Protein AF-W4JUN2-F1 (afdb_monomer)

Sequence (194 aa):
MMARTLLIAEQRLRIDPDHYIIYYFLCDVCWAPHDPTTLYELDSPSCPKPECSGLLYSVKVLTGGKCKRTPLRVLPTVPIIPMIQQILLWPGKYQEFQYWRLPRIDKVSEVPPMEALTDLLNAYDNVHWVLSDITDSWGWRAMAWGLEQRKVSSAVSQWGVDDMLVQEKRQRFVLPNETLARLLDRRNVCYHPQ

Mean predicted aligned error: 15.57 Å

Radius of gyration: 24.99 Å; Cα contacts (8 Å, |Δi|>4): 186; chains: 1; bounding box: 62×52×60 Å

Nearest PDB structures (foldseek):
  8slg-assembly1_B  TM=5.056E-01  e=1.594E+00  Mycolicibacterium thermoresistibile ATCC 19527
  4uxs-assembly1_C  TM=2.162E-01  e=2.046E+00  Homo sapiens
  4bn2-assembly2_B  TM=2.125E-01  e=3.821E+00  Homo sapiens

Solvent-accessible surface area (backbone atoms only — not comparable to full-atom values): 12512 Å² total; per-residue (Å²): 133,83,67,90,45,69,69,54,44,31,54,72,71,68,46,60,69,71,81,50,51,45,57,27,29,19,25,78,67,80,59,52,76,40,64,59,81,49,68,83,70,50,93,58,45,58,41,88,55,84,98,45,91,25,42,30,41,47,78,46,75,43,100,81,75,49,74,46,78,42,64,74,34,77,47,78,41,62,62,61,68,65,52,52,52,49,54,59,65,38,89,62,38,61,62,57,75,45,63,87,50,47,89,90,78,51,69,99,59,89,76,73,78,57,71,77,92,75,48,94,76,44,69,60,85,51,88,83,66,69,76,83,56,77,83,53,55,76,33,57,62,52,56,78,66,30,58,45,82,40,84,42,55,63,89,81,22,87,80,31,49,43,79,42,81,76,42,96,62,89,77,78,86,71,62,62,72,80,57,48,61,66,59,56,74,76,58,87,72,87,83,81,86,131

Foldseek 3Di:
DDDPDPVSVCVVLVNPVVVFKFKWFAWPPPRDTDGPVCQVVDPDQADPDPPGRTGQWDWDQDPVRDIDTGGPGIDIDGDPVVVVVVCCPRPCSVVVVCPVPDVPPDDPDPDPQPDADPPPQQLPNDLPDADDDPVSVSNVSHDPCQWDWDQADCVVPVVRIDTDRNDPDDDDHDDPPVVVVVVVVPPPPDDDDD

Secondary structure (DSSP, 8-state):
----SHHHHHHHTT--SGGG-EEEEE-TTT--EE-GGGGGT-SSSB-SSTT---BSEEEEE-TTSPEEEEESEEEEE--HHHHHHHHHHSTTHHHHTTTTSPTTTS-SS--PPPPSS--TT-TTSSTT----SGGGGGGGGG---SEEEEE--TTT-TTSEEEEE-S---------HHHHHHHHTT--------

Structure (mmCIF, N/CA/C/O backbone):
data_AF-W4JUN2-F1
#
_entry.id   AF-W4JUN2-F1
#
loop_
_atom_site.group_PDB
_atom_site.id
_atom_site.type_symbol
_atom_site.label_atom_id
_atom_site.label_alt_id
_atom_site.label_comp_id
_atom_site.label_asym_id
_atom_site.label_entity_id
_atom_site.label_seq_id
_atom_site.pdbx_PDB_ins_code
_atom_site.Cartn_x
_atom_site.Cartn_y
_atom_site.Cartn_z
_atom_site.occupancy
_atom_site.B_iso_or_equiv
_atom_site.auth_seq_id
_atom_site.auth_comp_id
_atom_site.auth_asym_id
_atom_site.auth_atom_id
_atom_site.pdbx_PDB_model_num
ATOM 1 N N . MET A 1 1 ? -9.092 -26.152 -23.410 1.00 53.94 1 MET A N 1
ATOM 2 C CA . MET A 1 1 ? -10.285 -25.855 -22.578 1.00 53.94 1 MET A CA 1
ATOM 3 C C . MET A 1 1 ? -10.419 -24.335 -22.475 1.00 53.94 1 MET A C 1
ATOM 5 O O . MET A 1 1 ? -9.455 -23.719 -22.051 1.00 53.94 1 MET A O 1
ATOM 9 N N . MET A 1 2 ? -11.518 -23.700 -22.905 1.00 69.31 2 MET A N 1
ATOM 10 C CA . MET A 1 2 ? -11.690 -22.228 -22.833 1.00 69.31 2 MET A CA 1
ATOM 11 C C . MET A 1 2 ? -11.851 -21.744 -21.381 1.00 69.31 2 MET A C 1
ATOM 13 O O . MET A 1 2 ? -12.379 -22.481 -20.546 1.00 69.31 2 MET A O 1
ATOM 17 N N . ALA A 1 3 ? -11.354 -20.546 -21.061 1.00 63.72 3 ALA A N 1
ATOM 18 C CA . ALA A 1 3 ? -11.632 -19.897 -19.780 1.00 63.72 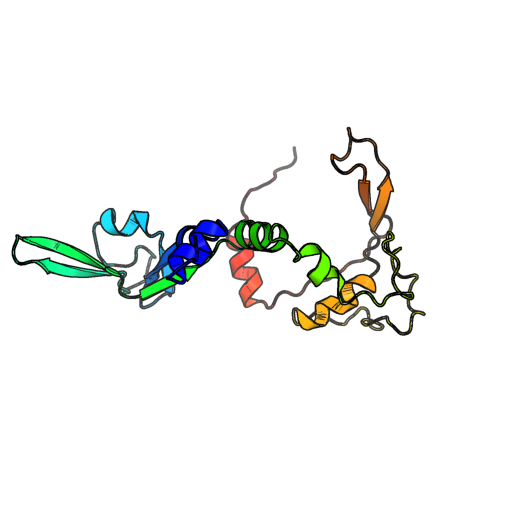3 ALA A CA 1
ATOM 19 C C . ALA A 1 3 ? -13.055 -19.330 -19.838 1.00 63.72 3 ALA A C 1
ATOM 21 O O . ALA A 1 3 ? -13.400 -18.644 -20.796 1.00 63.72 3 ALA A O 1
ATOM 22 N N . ARG A 1 4 ? -13.899 -19.684 -18.865 1.00 79.56 4 ARG A N 1
ATOM 23 C CA . ARG A 1 4 ? -15.326 -19.309 -18.847 1.00 79.56 4 ARG A CA 1
ATOM 24 C C . ARG A 1 4 ? -15.627 -18.099 -17.962 1.00 79.56 4 ARG A C 1
ATOM 26 O O . ARG A 1 4 ? -16.709 -17.539 -18.064 1.00 79.56 4 ARG A O 1
ATOM 33 N N . THR A 1 5 ? -14.685 -17.707 -17.109 1.00 80.50 5 THR A N 1
ATOM 34 C CA . THR A 1 5 ? -14.786 -16.555 -16.208 1.00 80.50 5 THR A CA 1
ATOM 35 C C . THR A 1 5 ? -13.454 -15.810 -16.182 1.00 80.50 5 THR A C 1
ATOM 37 O O . THR A 1 5 ? -12.411 -16.413 -16.453 1.00 80.50 5 THR A O 1
ATOM 40 N N . LEU A 1 6 ? -13.498 -14.515 -15.849 1.00 75.81 6 LEU A N 1
ATOM 41 C CA . LEU A 1 6 ? -12.313 -13.663 -15.695 1.00 75.81 6 LEU A CA 1
ATOM 42 C C . LEU A 1 6 ? -11.307 -14.297 -14.721 1.00 75.81 6 LEU A C 1
ATOM 44 O O . LEU A 1 6 ? -10.167 -14.531 -15.102 1.00 75.81 6 LEU A O 1
ATOM 48 N N . LEU A 1 7 ? -11.790 -14.745 -13.556 1.00 75.12 7 LEU A N 1
ATOM 49 C CA . LEU A 1 7 ? -10.993 -15.431 -12.535 1.00 75.12 7 LEU A CA 1
ATOM 50 C C . LEU A 1 7 ? -10.230 -16.651 -13.083 1.00 75.12 7 LEU A C 1
ATOM 52 O O . LEU A 1 7 ? -9.064 -16.861 -12.770 1.00 75.12 7 LEU A O 1
ATOM 56 N N . ILE A 1 8 ? -10.862 -17.466 -13.936 1.00 79.62 8 ILE A N 1
ATOM 57 C CA . ILE A 1 8 ? -10.204 -18.639 -14.536 1.00 79.62 8 ILE A CA 1
ATOM 58 C C . ILE A 1 8 ? -9.165 -18.213 -15.584 1.00 79.62 8 ILE A C 1
ATOM 60 O O . ILE A 1 8 ? -8.154 -18.898 -15.757 1.00 79.62 8 ILE A O 1
ATOM 64 N N . ALA A 1 9 ? -9.406 -17.124 -16.317 1.00 77.69 9 ALA A N 1
ATOM 65 C CA . ALA A 1 9 ? -8.427 -16.579 -17.254 1.00 77.69 9 ALA A CA 1
ATOM 66 C C . ALA A 1 9 ? -7.199 -16.031 -16.507 1.00 77.69 9 ALA A C 1
ATOM 68 O O . ALA A 1 9 ? -6.074 -16.378 -16.859 1.00 77.69 9 ALA A O 1
ATOM 69 N N . GLU A 1 10 ? -7.423 -15.273 -15.435 1.00 77.19 10 GLU A N 1
ATOM 70 C CA . GLU A 1 10 ? -6.405 -14.711 -14.541 1.00 77.19 10 GLU A CA 1
ATOM 71 C C . GLU A 1 10 ? -5.546 -15.814 -13.904 1.00 77.19 10 GLU A C 1
ATOM 73 O O . GLU A 1 10 ? -4.328 -15.843 -14.099 1.00 77.19 10 GLU A O 1
ATOM 78 N N . GLN A 1 11 ? -6.175 -16.826 -13.296 1.00 73.31 11 GLN A N 1
ATOM 79 C CA . GLN A 1 11 ? -5.476 -17.981 -12.716 1.00 73.31 11 GLN A CA 1
ATOM 80 C C . GLN A 1 11 ? -4.607 -18.729 -13.736 1.00 73.31 11 GLN A C 1
ATOM 82 O O . GLN A 1 11 ? -3.499 -19.167 -13.420 1.00 73.31 11 GLN A O 1
ATOM 87 N N . ARG A 1 12 ? -5.071 -18.872 -14.984 1.00 76.12 12 ARG A N 1
ATOM 88 C CA . ARG A 1 12 ? -4.296 -19.533 -16.051 1.00 76.12 12 ARG A CA 1
ATOM 89 C C . ARG A 1 12 ? -3.113 -18.709 -16.529 1.00 76.12 12 ARG A C 1
ATOM 91 O O . ARG A 1 12 ? -2.108 -19.286 -16.934 1.00 76.12 12 ARG A O 1
ATOM 98 N N . LEU A 1 13 ? -3.225 -17.388 -16.461 1.00 73.50 13 LEU A N 1
ATOM 99 C CA . LEU A 1 13 ? -2.118 -16.468 -16.694 1.00 73.50 13 LEU A CA 1
ATOM 100 C C . LEU A 1 13 ? -1.204 -16.339 -15.462 1.00 73.50 13 LEU A C 1
ATOM 102 O O . LEU A 1 13 ? -0.217 -15.613 -15.526 1.00 73.50 13 LEU A O 1
ATOM 106 N N . ARG A 1 14 ? -1.499 -17.061 -14.365 1.00 68.38 14 ARG A N 1
ATOM 107 C CA . ARG A 1 14 ? -0.852 -16.919 -13.046 1.00 68.38 14 ARG A CA 1
ATOM 108 C C . ARG A 1 14 ? -0.905 -15.483 -12.517 1.00 68.38 14 ARG A C 1
ATOM 110 O O . ARG A 1 14 ? -0.030 -15.057 -11.771 1.00 68.38 14 ARG A O 1
ATOM 117 N N . ILE A 1 15 ? -1.932 -14.751 -12.924 1.00 71.38 15 ILE A N 1
ATOM 118 C CA . ILE A 1 15 ? -2.252 -13.427 -12.421 1.00 71.38 15 ILE A CA 1
ATOM 119 C C . ILE A 1 15 ? -3.266 -13.682 -11.312 1.00 71.38 15 ILE A C 1
ATOM 121 O O . ILE A 1 15 ? -4.410 -14.017 -11.586 1.00 71.38 15 ILE A O 1
ATOM 125 N N . ASP A 1 16 ? -2.828 -13.615 -10.062 1.00 74.50 16 ASP A N 1
ATOM 126 C CA . ASP A 1 16 ? -3.731 -13.545 -8.914 1.00 74.50 16 ASP A CA 1
ATOM 127 C C . ASP A 1 16 ? -3.555 -12.149 -8.311 1.00 74.50 16 ASP A C 1
ATOM 129 O O . ASP A 1 16 ? -2.646 -11.946 -7.506 1.00 74.50 16 ASP A O 1
ATOM 133 N N . PRO A 1 17 ? -4.314 -11.146 -8.789 1.00 68.38 17 PRO A N 1
ATOM 134 C CA . PRO A 1 17 ? -4.131 -9.772 -8.344 1.00 68.38 17 PRO A CA 1
ATOM 135 C C . PRO A 1 17 ? -4.478 -9.633 -6.859 1.00 68.38 17 PRO A C 1
ATOM 137 O O . PRO A 1 17 ? -3.802 -8.888 -6.150 1.00 68.38 17 PRO A O 1
ATOM 140 N N . ASP A 1 18 ? -5.448 -10.412 -6.371 1.00 76.44 18 ASP A N 1
ATOM 141 C CA . ASP A 1 18 ? -5.880 -10.414 -4.973 1.00 76.44 18 ASP A CA 1
ATOM 142 C C . ASP A 1 18 ? -4.767 -10.896 -4.036 1.00 76.44 18 ASP A C 1
ATOM 144 O O . ASP A 1 18 ? -4.660 -10.408 -2.912 1.00 76.44 18 ASP A O 1
ATOM 148 N N . HIS A 1 19 ? -3.872 -11.769 -4.513 1.00 80.81 19 HIS A N 1
ATOM 149 C CA . HIS A 1 19 ? -2.695 -12.197 -3.752 1.00 80.81 19 HIS A CA 1
ATOM 150 C C . HIS A 1 19 ? -1.760 -11.038 -3.367 1.00 80.81 19 HIS A C 1
ATOM 152 O O . HIS A 1 19 ? -1.040 -11.127 -2.372 1.00 80.81 19 HIS A O 1
ATOM 158 N N . TYR A 1 20 ? -1.758 -9.949 -4.139 1.00 81.81 20 TYR A N 1
ATOM 159 C CA . TYR A 1 20 ? -0.881 -8.798 -3.910 1.00 81.81 20 TYR A CA 1
ATOM 160 C C . TYR A 1 20 ? -1.586 -7.632 -3.223 1.00 81.81 20 TYR A C 1
ATOM 162 O O . TYR A 1 20 ? -0.913 -6.682 -2.817 1.00 81.81 20 TYR A O 1
ATOM 170 N N . ILE A 1 21 ? -2.915 -7.674 -3.087 1.00 89.25 21 ILE A N 1
ATOM 171 C CA . ILE A 1 21 ? -3.664 -6.596 -2.447 1.00 89.25 21 ILE A CA 1
ATOM 172 C C . ILE A 1 21 ? -3.620 -6.786 -0.931 1.00 89.25 21 ILE A C 1
ATOM 174 O O . ILE A 1 21 ? -4.211 -7.702 -0.364 1.00 89.25 21 ILE A O 1
ATOM 178 N N . ILE A 1 22 ? -2.948 -5.860 -0.258 1.00 92.19 22 ILE A N 1
ATOM 179 C CA . ILE A 1 22 ? -2.926 -5.753 1.194 1.00 92.19 22 ILE A CA 1
ATOM 180 C C . ILE A 1 22 ? -3.997 -4.747 1.612 1.00 92.19 22 ILE A C 1
ATOM 182 O O . ILE A 1 22 ? -3.923 -3.560 1.279 1.00 92.19 22 ILE A O 1
ATOM 186 N N . TYR A 1 23 ? -4.992 -5.224 2.358 1.00 94.75 23 TYR A N 1
ATOM 187 C CA . TYR A 1 23 ? -6.093 -4.417 2.881 1.00 94.75 23 TYR A CA 1
ATOM 188 C C . TYR A 1 23 ? -5.754 -3.871 4.268 1.00 94.75 23 TYR A C 1
ATOM 190 O O . TYR A 1 23 ? -6.160 -4.433 5.285 1.00 94.75 23 TYR A O 1
ATOM 198 N N . TYR A 1 24 ? -5.028 -2.758 4.321 1.00 96.50 24 TYR A N 1
ATOM 199 C CA . TYR A 1 24 ? -4.852 -2.029 5.576 1.00 96.50 24 TYR A CA 1
ATOM 200 C C . TYR A 1 24 ? -6.198 -1.478 6.048 1.00 96.50 24 TYR A C 1
ATOM 202 O O . TYR A 1 24 ? -7.032 -1.079 5.235 1.00 96.50 24 TYR A O 1
ATOM 210 N N . PHE A 1 25 ? -6.414 -1.405 7.357 1.00 97.44 25 PHE A N 1
ATOM 211 C CA . PHE A 1 25 ? -7.524 -0.628 7.905 1.00 97.44 25 PHE A CA 1
ATOM 212 C C . PHE A 1 25 ? -7.020 0.691 8.473 1.00 97.44 25 PHE A C 1
ATOM 214 O O . PHE A 1 25 ? -5.881 0.789 8.929 1.00 97.44 25 PHE A O 1
ATOM 221 N N . LEU A 1 26 ? -7.853 1.726 8.395 1.00 98.19 26 LEU A N 1
ATOM 222 C CA . LEU A 1 26 ? -7.464 3.087 8.753 1.00 98.19 26 LEU A CA 1
ATOM 223 C C . LEU A 1 26 ? -8.254 3.602 9.952 1.00 98.19 26 LEU A C 1
ATOM 225 O O . LEU A 1 26 ? -9.440 3.309 10.099 1.00 98.19 26 LEU A O 1
ATOM 229 N N . CYS A 1 27 ? -7.608 4.461 10.738 1.00 98.12 27 CYS A N 1
ATOM 230 C CA . CYS A 1 27 ? -8.298 5.336 11.681 1.00 98.12 27 CYS A CA 1
ATOM 231 C C . CYS A 1 27 ? -9.193 6.341 10.946 1.00 98.12 27 CYS A C 1
ATOM 233 O O . CYS A 1 27 ? -8.781 6.962 9.962 1.00 98.12 27 CYS A O 1
ATOM 235 N N . ASP A 1 28 ? -10.414 6.530 11.438 1.00 98.19 28 ASP A N 1
ATOM 236 C CA . ASP A 1 28 ? -11.389 7.460 10.868 1.00 98.19 28 ASP A CA 1
ATOM 237 C C . ASP A 1 28 ? -11.040 8.950 11.073 1.00 98.19 28 ASP A C 1
ATOM 239 O O . ASP A 1 28 ? -11.516 9.798 10.310 1.00 98.19 28 ASP A O 1
ATOM 243 N N . VAL A 1 29 ? -10.163 9.259 12.035 1.00 97.88 29 VAL A N 1
ATOM 244 C CA . VAL A 1 29 ? -9.688 10.620 12.335 1.00 97.88 29 VAL A CA 1
ATOM 245 C C . VAL A 1 29 ? -8.301 10.885 11.752 1.00 97.88 29 VAL A C 1
ATOM 247 O O . VAL A 1 29 ? -8.144 11.772 10.918 1.00 97.88 29 VAL A O 1
ATOM 250 N N . CYS A 1 30 ? -7.274 10.140 12.177 1.00 97.50 30 CYS A N 1
ATOM 251 C CA . CYS A 1 30 ? -5.884 10.449 11.814 1.00 97.50 30 CYS A CA 1
ATOM 252 C C . CYS A 1 30 ? -5.391 9.753 10.538 1.00 97.50 30 CYS A C 1
ATOM 254 O O . CYS A 1 30 ? -4.261 10.004 10.123 1.00 97.50 30 CYS A O 1
ATOM 256 N N . TRP A 1 31 ? -6.208 8.874 9.939 1.00 97.44 31 TRP A N 1
ATOM 257 C CA . TRP A 1 31 ? -5.886 8.117 8.722 1.00 97.44 31 TRP A CA 1
ATOM 258 C C . TRP A 1 31 ? -4.625 7.245 8.814 1.00 97.44 31 TRP A C 1
ATOM 260 O O . TRP A 1 31 ? -4.096 6.809 7.792 1.00 97.44 31 TRP A O 1
ATOM 270 N N . ALA A 1 32 ? -4.139 6.967 10.027 1.00 96.81 32 ALA A N 1
ATOM 271 C CA . ALA A 1 32 ? -3.017 6.061 10.222 1.00 96.81 32 ALA A CA 1
ATOM 272 C C . ALA A 1 32 ? -3.387 4.652 9.717 1.00 96.81 32 ALA A C 1
ATOM 274 O O . ALA A 1 32 ? -4.465 4.159 10.069 1.00 96.81 32 ALA A O 1
ATOM 275 N N . PRO A 1 33 ? -2.535 4.017 8.890 1.00 96.88 33 PRO A N 1
ATOM 276 C CA . PRO A 1 33 ? -2.755 2.655 8.431 1.00 96.88 33 PRO A CA 1
ATOM 277 C C . PRO A 1 33 ? -2.336 1.633 9.488 1.00 96.88 33 PRO A C 1
ATOM 279 O O . PRO A 1 33 ? -1.294 1.775 10.127 1.00 96.88 33 PRO A O 1
ATOM 282 N N . HIS A 1 34 ? -3.137 0.580 9.623 1.00 96.31 34 HIS A N 1
ATOM 283 C CA . HIS A 1 34 ? -2.919 -0.539 10.534 1.00 96.31 34 HIS A CA 1
ATOM 284 C C . HIS A 1 34 ? -2.959 -1.862 9.773 1.00 96.31 34 HIS A C 1
ATOM 286 O O . HIS A 1 34 ? -3.792 -2.052 8.881 1.00 96.31 34 HIS A O 1
ATOM 292 N N . ASP A 1 35 ? -2.036 -2.762 10.116 1.00 95.06 35 ASP A N 1
ATOM 293 C CA . ASP A 1 35 ? -1.880 -4.052 9.447 1.00 95.06 35 ASP A CA 1
ATOM 294 C C . ASP A 1 35 ? -3.105 -4.953 9.675 1.00 95.06 35 ASP A C 1
ATOM 296 O O . ASP A 1 35 ? -3.520 -5.099 10.829 1.00 95.06 35 ASP A O 1
ATOM 300 N N . PRO A 1 36 ? -3.682 -5.585 8.632 1.00 93.19 36 PRO A N 1
ATOM 301 C CA . PRO A 1 36 ? -4.893 -6.399 8.757 1.00 93.19 36 PRO A CA 1
ATOM 302 C C . PRO A 1 36 ? -4.798 -7.527 9.791 1.00 93.19 36 PRO A C 1
ATOM 304 O O . PRO A 1 36 ? -5.821 -7.885 10.378 1.00 93.19 36 PRO A O 1
ATOM 307 N N . THR A 1 37 ? -3.602 -8.070 10.041 1.00 92.81 37 THR A N 1
ATOM 308 C CA . THR A 1 37 ? -3.390 -9.145 11.026 1.00 92.81 37 THR A CA 1
ATOM 309 C C . THR A 1 37 ? -3.683 -8.686 12.455 1.00 92.81 37 THR A C 1
ATOM 311 O O . THR A 1 37 ? -4.241 -9.442 13.248 1.00 92.81 37 THR A O 1
ATOM 314 N N . THR A 1 38 ? -3.450 -7.405 12.748 1.00 94.56 38 THR A N 1
ATOM 315 C CA . THR A 1 38 ? -3.618 -6.829 14.091 1.00 94.56 38 THR A CA 1
ATOM 316 C C . THR A 1 38 ? -5.080 -6.582 14.480 1.00 94.56 38 THR A C 1
ATOM 318 O O . THR A 1 38 ? -5.385 -6.368 15.651 1.00 94.56 38 THR A O 1
ATOM 321 N N . LEU A 1 39 ? -6.031 -6.642 13.535 1.00 94.38 39 LEU A N 1
ATOM 322 C CA . LEU A 1 39 ? -7.440 -6.289 13.776 1.00 94.38 39 LEU A CA 1
ATOM 323 C C . LEU A 1 39 ? -8.083 -7.087 14.925 1.00 94.38 39 LEU A C 1
ATOM 325 O O . LEU A 1 39 ? -8.911 -6.564 15.678 1.00 94.38 39 LEU A O 1
ATOM 329 N N . TYR A 1 40 ? -7.730 -8.367 15.045 1.00 92.19 40 TYR A N 1
ATOM 330 C CA . TYR A 1 40 ? -8.270 -9.263 16.072 1.00 92.19 40 TYR A CA 1
ATOM 331 C C . TYR A 1 40 ? -7.437 -9.282 17.358 1.00 92.19 40 TYR A C 1
ATOM 333 O O . TYR A 1 40 ? -7.937 -9.734 18.383 1.00 92.19 40 TYR A O 1
ATOM 341 N N . GLU A 1 41 ? -6.220 -8.744 17.315 1.00 92.94 41 GLU A N 1
ATOM 342 C CA . GLU A 1 41 ? -5.298 -8.659 18.453 1.00 92.94 41 GLU A CA 1
ATOM 343 C C . GLU A 1 41 ? -5.532 -7.396 19.289 1.00 92.94 41 GLU A C 1
ATOM 345 O O . GLU A 1 41 ? -5.218 -7.369 20.472 1.00 92.94 41 GLU A O 1
ATOM 350 N N . LEU A 1 42 ? -6.119 -6.351 18.697 1.00 92.94 42 LEU A N 1
ATOM 351 C CA . LEU A 1 42 ? -6.427 -5.111 19.408 1.00 92.94 42 LEU A CA 1
ATOM 352 C C . LEU A 1 42 ? -7.481 -5.332 20.503 1.00 92.94 42 LEU A C 1
ATOM 354 O O . LEU A 1 42 ? -8.578 -5.825 20.231 1.00 92.94 42 LEU A O 1
ATOM 358 N N . ASP A 1 43 ? -7.198 -4.876 21.720 1.00 93.00 43 ASP A N 1
ATOM 359 C CA . ASP A 1 43 ? -8.143 -4.963 22.843 1.00 93.00 43 ASP A CA 1
ATOM 360 C C . ASP A 1 43 ? -9.341 -4.013 22.685 1.00 93.00 43 ASP A C 1
ATOM 362 O O . ASP A 1 43 ? -10.439 -4.290 23.168 1.00 93.00 43 ASP A O 1
ATOM 366 N N . SER A 1 44 ? -9.143 -2.895 21.981 1.00 95.56 44 SER A N 1
ATOM 367 C CA . SER A 1 44 ? -10.107 -1.798 21.850 1.00 95.56 44 SER A CA 1
ATOM 368 C C . SER A 1 44 ? -10.258 -1.342 20.392 1.00 95.56 44 SER A C 1
ATOM 370 O O . SER A 1 44 ? -9.310 -1.474 19.613 1.00 95.56 44 SER A O 1
ATOM 372 N N . PRO A 1 45 ? -11.426 -0.796 19.992 1.00 97.00 45 PRO A N 1
ATOM 373 C CA . PRO A 1 45 ? -11.594 -0.137 18.698 1.00 97.00 45 PRO A CA 1
ATOM 374 C C . PRO A 1 45 ? -10.866 1.210 18.592 1.00 97.00 45 PRO A C 1
ATOM 376 O O . PRO A 1 45 ? -10.791 1.751 17.492 1.00 97.00 45 PRO A O 1
ATOM 379 N N . SER A 1 46 ? -10.356 1.768 19.692 1.00 97.50 46 SER A N 1
ATOM 380 C CA . SER A 1 46 ? -9.664 3.061 19.699 1.00 97.50 46 SER A CA 1
ATOM 381 C C . SER A 1 46 ? -8.322 3.016 18.966 1.00 97.50 46 SER A C 1
ATOM 383 O O . SER A 1 46 ? -7.586 2.032 19.033 1.00 97.50 46 SER A O 1
ATOM 385 N N . CYS A 1 47 ? -7.974 4.114 18.295 1.00 97.06 47 CYS A N 1
ATOM 386 C CA . CYS A 1 47 ? -6.667 4.273 17.670 1.00 97.06 47 CYS A CA 1
ATOM 387 C C . CYS A 1 47 ? -5.548 4.264 18.736 1.00 97.06 47 CYS A C 1
ATOM 389 O O . CYS A 1 47 ? -5.642 5.009 19.709 1.00 97.06 47 CYS A O 1
ATOM 391 N N . PRO A 1 48 ? -4.463 3.481 18.562 1.00 95.19 48 PRO A N 1
ATOM 392 C CA . PRO A 1 48 ? -3.358 3.422 19.524 1.00 95.19 48 PRO A CA 1
ATOM 393 C C . PRO A 1 48 ? -2.449 4.660 19.484 1.00 95.19 48 PRO A C 1
ATOM 395 O O . PRO A 1 48 ? -1.554 4.795 20.315 1.00 95.19 48 PRO A O 1
ATOM 398 N N . LYS A 1 49 ? -2.630 5.555 18.504 1.00 94.81 49 LYS A N 1
ATOM 399 C CA . LYS A 1 49 ? -1.836 6.780 18.390 1.00 94.81 49 LYS A CA 1
ATOM 400 C C . LYS A 1 49 ? -2.186 7.724 19.554 1.00 94.81 49 LYS A C 1
ATOM 402 O O . LYS A 1 49 ? -3.375 7.982 19.755 1.00 94.81 49 LYS A O 1
ATOM 407 N N . PRO A 1 50 ? -1.195 8.269 20.289 1.00 94.38 50 PRO A N 1
ATOM 408 C CA . PRO A 1 50 ? -1.469 9.222 21.359 1.00 94.38 50 PRO A CA 1
ATOM 409 C C . PRO A 1 50 ? -2.245 10.424 20.814 1.00 94.38 50 PRO A C 1
ATOM 411 O O . PRO A 1 50 ? -2.046 10.830 19.668 1.00 94.38 50 PRO A O 1
ATOM 414 N N . GLU A 1 51 ? -3.153 10.953 21.636 1.00 95.25 51 GLU A N 1
ATOM 415 C CA . GLU A 1 51 ? -4.006 12.108 21.311 1.00 95.25 51 GLU A CA 1
ATOM 416 C C . GLU A 1 51 ? -4.980 11.890 20.135 1.00 95.25 51 GLU A C 1
ATOM 418 O O . GLU A 1 51 ? -5.569 12.840 19.622 1.00 95.25 51 GLU A O 1
ATOM 423 N N . CYS A 1 52 ? -5.207 10.643 19.709 1.00 97.19 52 CYS A N 1
ATOM 424 C CA . CYS A 1 52 ? -6.198 10.330 18.686 1.00 97.19 52 CYS A CA 1
ATOM 425 C C . CYS A 1 52 ? -7.469 9.738 19.307 1.00 97.19 52 CYS A C 1
ATOM 427 O O . CYS A 1 52 ? -7.463 8.622 19.816 1.00 97.19 52 CYS A O 1
ATOM 429 N N . SER A 1 53 ? -8.587 10.459 19.202 1.00 97.56 53 SER A N 1
ATOM 430 C CA . SER A 1 53 ? -9.917 9.982 19.616 1.00 97.56 53 SER A CA 1
ATOM 431 C C . SER A 1 53 ? -10.618 9.107 18.568 1.00 97.56 53 SER A C 1
ATOM 433 O O . SER A 1 53 ? -11.789 8.769 18.731 1.00 97.56 53 SER A O 1
ATOM 435 N N . GLY A 1 54 ? -9.924 8.770 17.478 1.00 97.94 54 GLY A N 1
ATOM 436 C CA . GLY A 1 54 ? -10.495 8.021 16.367 1.00 97.94 54 GLY A CA 1
ATOM 437 C C . GLY A 1 54 ? -10.683 6.536 16.656 1.00 97.94 54 GLY A C 1
ATOM 438 O O . GLY A 1 54 ? -10.085 5.960 17.571 1.00 97.94 54 GLY A O 1
ATOM 439 N N . LEU A 1 55 ? -11.505 5.915 15.822 1.00 98.12 55 LEU A N 1
ATOM 440 C CA . LEU A 1 55 ? -11.867 4.509 15.868 1.00 98.12 55 LEU A CA 1
ATOM 441 C C . LEU A 1 55 ? -11.338 3.774 14.629 1.00 98.12 55 LEU A C 1
ATOM 443 O O . LEU A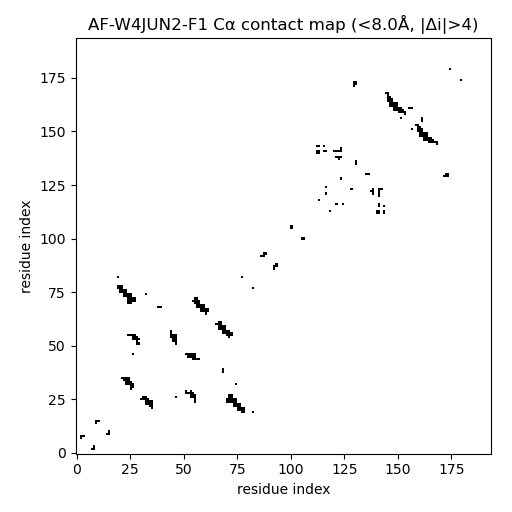 1 55 ? -11.233 4.322 13.530 1.00 98.12 55 LEU A O 1
ATOM 447 N N . LEU A 1 56 ? -11.015 2.498 14.817 1.00 98.06 56 LEU A N 1
ATOM 448 C CA . LEU A 1 56 ? -10.459 1.608 13.798 1.00 98.06 56 LEU A CA 1
ATOM 449 C C . LEU A 1 56 ? -11.517 0.660 13.228 1.00 98.06 56 LEU A C 1
ATOM 451 O O . LEU A 1 56 ? -11.564 0.404 12.024 1.00 98.06 56 LEU A O 1
ATOM 455 N N . TYR A 1 57 ? -12.385 0.133 14.090 1.00 98.19 57 TYR A N 1
ATOM 456 C CA . TYR A 1 57 ? -13.399 -0.847 13.718 1.00 98.19 57 TYR A CA 1
ATOM 457 C C . TYR A 1 57 ? -14.669 -0.706 14.557 1.00 98.19 57 TYR A C 1
ATOM 459 O O . TYR A 1 57 ? -14.663 -0.186 15.669 1.00 98.19 57 TYR A O 1
ATOM 467 N N . SER A 1 58 ? -15.769 -1.222 14.017 1.00 97.50 58 SER A N 1
ATOM 468 C CA . SER A 1 58 ? -17.023 -1.438 14.738 1.00 97.50 58 SER A CA 1
ATOM 469 C C . SER A 1 58 ? -17.150 -2.900 15.166 1.00 97.50 58 SER A C 1
ATOM 471 O O . SER A 1 58 ? -16.623 -3.802 14.507 1.00 97.50 58 SER A O 1
ATOM 473 N N . VAL A 1 59 ? -17.858 -3.150 16.268 1.00 97.31 59 VAL A N 1
ATOM 474 C CA . VAL A 1 59 ? -18.138 -4.503 16.764 1.00 97.31 59 VAL A CA 1
ATOM 475 C C . VAL A 1 59 ? -19.626 -4.779 16.626 1.00 97.31 59 VAL A C 1
ATOM 477 O O . VAL A 1 59 ? -20.454 -4.028 17.134 1.00 97.31 59 VAL A O 1
ATOM 480 N N . LYS A 1 60 ? -19.972 -5.880 15.959 1.00 96.94 60 LYS A N 1
ATOM 481 C CA . LYS A 1 60 ? -21.344 -6.383 15.881 1.00 96.94 60 LYS A CA 1
ATOM 482 C C . LYS A 1 60 ? -21.420 -7.755 16.537 1.00 96.94 60 LYS A C 1
ATOM 484 O O . LYS A 1 60 ? -20.709 -8.674 16.129 1.00 96.94 60 LYS A O 1
ATOM 489 N N . VAL A 1 61 ? -22.292 -7.900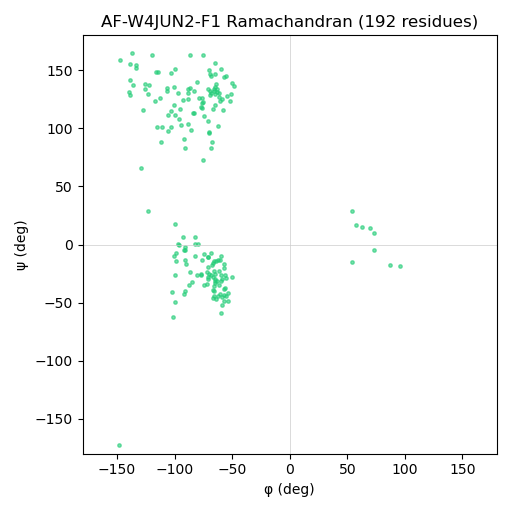 17.530 1.00 96.69 61 VAL A N 1
ATOM 490 C CA . VAL A 1 61 ? -22.587 -9.198 18.154 1.00 96.69 61 VAL A CA 1
ATOM 491 C C . VAL A 1 61 ? -23.544 -9.967 17.243 1.00 96.69 61 VAL A C 1
ATOM 493 O O . VAL A 1 61 ? -24.578 -9.447 16.826 1.00 96.69 61 VAL A O 1
ATOM 496 N N . LEU A 1 62 ? -23.169 -11.189 16.874 1.00 96.44 62 LEU A N 1
ATOM 497 C CA . LEU A 1 62 ? -23.975 -12.086 16.049 1.00 96.44 62 LEU A CA 1
ATOM 498 C C . LEU A 1 62 ? -24.938 -12.903 16.926 1.00 96.44 62 LEU A C 1
ATOM 500 O O . LEU A 1 62 ? -24.721 -13.057 18.125 1.00 96.44 62 LEU A O 1
ATOM 504 N N . THR A 1 63 ? -25.965 -13.502 16.318 1.00 94.44 63 THR A N 1
ATOM 505 C CA . THR A 1 63 ? -26.995 -14.321 16.995 1.00 94.44 63 THR A CA 1
ATOM 506 C C . THR A 1 63 ? -26.448 -15.515 17.790 1.00 94.44 63 THR A C 1
ATOM 508 O O . THR A 1 63 ? -27.148 -16.037 18.647 1.00 94.44 63 THR A O 1
ATOM 511 N N . GLY A 1 64 ? -25.196 -15.927 17.560 1.00 92.62 64 GLY A N 1
ATOM 512 C CA . GLY A 1 64 ? -24.500 -16.969 18.328 1.00 92.62 64 GLY A CA 1
ATOM 513 C C . GLY A 1 64 ? -23.534 -16.448 19.400 1.00 92.62 64 GLY A C 1
ATOM 514 O O . GLY A 1 64 ? -22.606 -17.164 19.760 1.00 92.62 64 GLY A O 1
ATOM 515 N N . GLY A 1 65 ? -23.647 -15.182 19.816 1.00 93.44 65 GLY A N 1
ATOM 516 C CA . GLY A 1 65 ? -22.754 -14.553 20.802 1.00 93.44 65 GLY A CA 1
ATOM 517 C C . GLY A 1 65 ? -21.346 -14.229 20.286 1.00 93.44 65 GLY A C 1
ATOM 518 O O . GLY A 1 65 ? -20.563 -13.593 20.983 1.00 93.44 65 GLY A O 1
ATOM 519 N N . LYS A 1 66 ? -21.011 -14.621 19.050 1.00 93.12 66 LYS A N 1
ATOM 520 C CA . LYS A 1 66 ? -19.732 -14.284 18.412 1.00 93.12 66 LYS A CA 1
ATOM 521 C C . LYS A 1 66 ? -19.686 -12.800 18.051 1.00 93.12 66 LYS A C 1
ATOM 523 O O . LYS A 1 66 ? -20.611 -12.284 17.425 1.00 93.12 66 LYS A O 1
ATOM 528 N N . CYS A 1 67 ? -18.581 -12.139 18.371 1.00 93.75 67 CYS A N 1
ATOM 529 C CA . CYS A 1 67 ? -18.330 -10.756 17.978 1.00 93.75 67 CYS A CA 1
ATOM 530 C C . CYS A 1 67 ? -17.647 -10.707 16.607 1.00 93.75 67 CYS A C 1
ATOM 532 O O . CYS A 1 67 ? -16.589 -11.304 16.412 1.00 93.75 67 CYS A O 1
ATOM 534 N N . LYS A 1 68 ? -18.229 -9.969 15.659 1.00 94.88 68 LYS A N 1
ATOM 535 C CA . LYS A 1 68 ? -17.598 -9.643 14.378 1.00 94.88 68 LYS A CA 1
ATOM 536 C C . LYS A 1 68 ? -17.045 -8.223 14.441 1.00 94.88 68 LYS A C 1
ATOM 538 O O . LYS A 1 68 ? -17.809 -7.276 14.625 1.00 94.88 68 LYS A O 1
ATOM 543 N N . ARG A 1 69 ? -15.735 -8.081 14.249 1.00 96.88 69 ARG A N 1
ATOM 544 C CA . ARG A 1 69 ? -15.068 -6.785 14.078 1.00 96.88 69 ARG A CA 1
ATOM 545 C C . ARG A 1 69 ? -15.089 -6.415 12.598 1.00 96.88 69 ARG A C 1
ATOM 547 O O . ARG A 1 69 ? -14.773 -7.250 11.756 1.00 96.88 69 ARG A O 1
ATOM 554 N N . THR A 1 70 ? -15.512 -5.197 12.278 1.00 96.44 70 THR A N 1
ATOM 555 C CA . THR A 1 70 ? -15.563 -4.689 10.899 1.00 96.44 70 THR A CA 1
ATOM 556 C C . THR A 1 70 ? -14.824 -3.357 10.844 1.00 96.44 70 THR A C 1
ATOM 558 O O . THR A 1 70 ? -15.280 -2.418 11.504 1.00 96.44 70 THR A O 1
ATOM 561 N N . PRO A 1 71 ? -13.706 -3.255 10.101 1.00 97.88 71 PRO A N 1
ATOM 562 C CA . PRO A 1 71 ? -12.995 -1.996 9.913 1.00 97.88 71 PRO A CA 1
ATOM 563 C C . PRO A 1 71 ? -13.924 -0.868 9.470 1.00 97.88 71 PRO A C 1
ATOM 565 O O . PRO A 1 71 ? -14.802 -1.087 8.635 1.00 97.88 71 PRO A O 1
ATOM 568 N N . LEU A 1 72 ? -13.731 0.334 10.014 1.00 97.69 72 LEU A N 1
ATOM 569 C CA . LEU A 1 72 ? -14.512 1.507 9.605 1.00 97.69 72 LEU A CA 1
ATOM 570 C C . LEU A 1 72 ? -14.065 2.028 8.238 1.00 97.69 72 LEU A C 1
ATOM 572 O O . LEU A 1 72 ? -14.884 2.495 7.448 1.00 97.69 72 LEU A O 1
ATOM 576 N N . ARG A 1 73 ? -12.761 1.937 7.957 1.00 97.50 73 ARG A N 1
ATOM 577 C CA . ARG A 1 73 ? -12.148 2.323 6.686 1.00 97.50 73 ARG A CA 1
ATOM 578 C C . ARG A 1 73 ? -11.106 1.297 6.279 1.00 97.50 73 ARG A C 1
ATOM 580 O O . ARG A 1 73 ? -10.360 0.804 7.122 1.00 97.50 73 ARG A O 1
ATOM 587 N N . VAL A 1 74 ? -11.047 1.012 4.984 1.00 97.19 74 VAL A N 1
ATOM 588 C CA . VAL A 1 74 ? -10.107 0.061 4.387 1.00 97.19 74 VAL A CA 1
ATOM 589 C C . VAL A 1 74 ? -9.344 0.765 3.271 1.00 97.19 74 VAL A C 1
ATOM 591 O O . VAL A 1 74 ? -9.944 1.458 2.453 1.00 97.19 74 VAL A O 1
ATOM 594 N N . LEU A 1 75 ? -8.028 0.578 3.249 1.00 96.38 75 LEU A N 1
ATOM 595 C CA . LEU A 1 75 ? -7.122 1.036 2.209 1.00 96.38 75 LEU A CA 1
ATOM 596 C C . LEU A 1 75 ? -6.514 -0.187 1.511 1.00 96.38 75 LEU A C 1
ATOM 598 O O . LEU A 1 75 ? -5.590 -0.799 2.055 1.00 96.38 75 LEU A O 1
ATOM 602 N N . PRO A 1 76 ? -7.011 -0.556 0.321 1.00 95.12 76 PRO A N 1
ATOM 603 C CA . PRO A 1 76 ? -6.342 -1.548 -0.501 1.00 95.12 76 PRO A CA 1
ATOM 604 C C . PRO A 1 76 ? -5.038 -0.954 -1.039 1.00 95.12 76 PRO A C 1
ATOM 606 O O . PRO A 1 76 ? -5.019 0.139 -1.605 1.00 95.12 76 PRO A O 1
ATOM 609 N N . THR A 1 77 ? -3.939 -1.675 -0.862 1.00 92.25 77 THR A N 1
ATOM 610 C CA . THR A 1 77 ? -2.619 -1.294 -1.376 1.00 92.25 77 THR A CA 1
ATOM 611 C C . THR A 1 77 ? -1.966 -2.483 -2.050 1.00 92.25 77 THR A C 1
ATOM 613 O O . THR A 1 77 ? -2.264 -3.621 -1.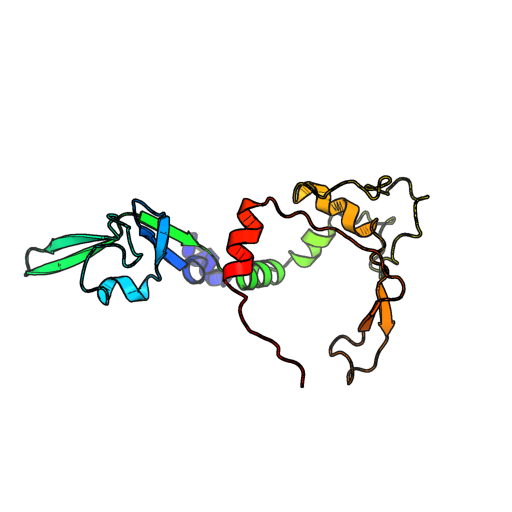712 1.00 92.25 77 THR A O 1
ATOM 616 N N . VAL A 1 78 ? -1.058 -2.226 -2.985 1.00 89.38 78 VAL A N 1
ATOM 617 C CA . VAL A 1 78 ? -0.216 -3.264 -3.582 1.00 89.38 78 VAL A CA 1
ATOM 618 C C . VAL A 1 78 ? 1.250 -2.905 -3.353 1.00 89.38 78 VAL A C 1
ATOM 620 O O . VAL A 1 78 ? 1.620 -1.733 -3.497 1.00 89.38 78 VAL A O 1
ATOM 623 N N . PRO A 1 79 ? 2.112 -3.865 -2.989 1.00 84.88 79 PRO A N 1
ATOM 624 C CA . PRO A 1 79 ? 3.535 -3.602 -2.885 1.00 84.88 79 PRO A CA 1
ATOM 625 C C . PRO A 1 79 ? 4.092 -3.299 -4.284 1.00 84.88 79 PRO A C 1
ATOM 627 O O . PRO A 1 79 ? 4.062 -4.137 -5.183 1.00 84.88 79 PRO A O 1
ATOM 630 N N . ILE A 1 80 ? 4.596 -2.076 -4.467 1.00 83.31 80 ILE A N 1
ATOM 631 C CA . ILE A 1 80 ? 4.988 -1.534 -5.780 1.00 83.31 80 ILE A CA 1
ATOM 632 C C . ILE A 1 80 ? 6.065 -2.395 -6.450 1.00 83.31 80 ILE A C 1
ATOM 634 O O . ILE A 1 80 ? 5.950 -2.717 -7.626 1.00 83.31 80 ILE A O 1
ATOM 638 N N . ILE A 1 81 ? 7.099 -2.797 -5.705 1.00 86.00 81 ILE A N 1
ATOM 639 C CA . ILE A 1 81 ? 8.237 -3.554 -6.250 1.00 86.00 81 ILE A CA 1
ATOM 640 C C . ILE A 1 81 ? 7.800 -4.895 -6.864 1.00 86.00 81 ILE A C 1
ATOM 642 O O . ILE A 1 81 ? 8.034 -5.084 -8.058 1.00 86.00 81 ILE A O 1
ATOM 646 N N . PRO A 1 82 ? 7.165 -5.824 -6.121 1.00 84.06 82 PRO A N 1
ATOM 647 C CA . PRO A 1 82 ? 6.737 -7.097 -6.698 1.00 84.06 82 PRO A CA 1
ATOM 648 C C . PRO A 1 82 ? 5.689 -6.911 -7.799 1.00 84.06 82 PRO A C 1
ATOM 650 O O . PRO A 1 82 ? 5.697 -7.664 -8.767 1.00 84.06 82 PRO A O 1
ATOM 653 N N . MET A 1 83 ? 4.841 -5.882 -7.715 1.00 83.62 83 MET A N 1
ATOM 654 C CA . MET A 1 83 ? 3.868 -5.582 -8.766 1.00 83.62 83 MET A CA 1
ATO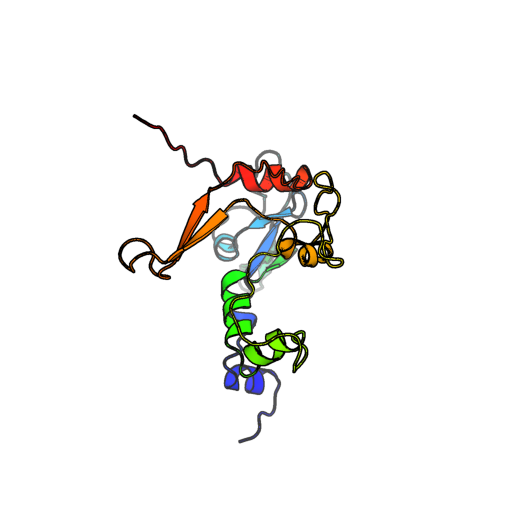M 655 C C . MET A 1 83 ? 4.554 -5.146 -10.073 1.00 83.62 83 MET A C 1
ATOM 657 O O . MET A 1 83 ? 4.248 -5.679 -11.139 1.00 83.62 83 MET A O 1
ATOM 661 N N . ILE A 1 84 ? 5.562 -4.269 -10.001 1.00 84.88 84 ILE A N 1
ATOM 662 C CA . ILE A 1 84 ? 6.389 -3.896 -11.159 1.00 84.88 84 ILE A CA 1
ATOM 663 C C . ILE A 1 84 ? 7.135 -5.116 -11.708 1.00 84.88 84 ILE A C 1
ATOM 665 O O . ILE A 1 84 ? 7.156 -5.322 -12.920 1.00 84.88 84 ILE A O 1
ATOM 669 N N . GLN A 1 85 ? 7.725 -5.943 -10.839 1.00 85.50 85 GLN A N 1
ATOM 670 C CA . GLN A 1 85 ? 8.404 -7.174 -11.257 1.00 85.50 85 GLN A CA 1
ATOM 671 C C . GLN A 1 85 ? 7.457 -8.090 -12.038 1.00 85.50 85 GLN A C 1
ATOM 673 O O . GLN A 1 85 ? 7.836 -8.605 -13.085 1.00 85.50 85 GLN A O 1
ATOM 678 N N . GLN A 1 86 ? 6.214 -8.250 -11.583 1.00 82.44 86 GLN A N 1
ATOM 679 C CA . GLN A 1 86 ? 5.216 -9.028 -12.308 1.00 82.44 86 GLN A CA 1
ATOM 680 C C . GLN A 1 86 ? 4.864 -8.430 -13.665 1.00 82.44 86 GLN A C 1
ATOM 682 O O . GLN A 1 86 ? 4.862 -9.167 -14.648 1.00 82.44 86 GLN A O 1
ATOM 687 N N . ILE A 1 87 ? 4.611 -7.118 -13.735 1.00 83.62 87 ILE A N 1
ATOM 688 C CA . ILE A 1 87 ? 4.349 -6.437 -15.010 1.00 83.62 87 ILE A CA 1
ATOM 689 C C . ILE A 1 87 ? 5.501 -6.688 -15.985 1.00 83.62 87 ILE A C 1
ATOM 691 O O . ILE A 1 87 ? 5.266 -7.003 -17.147 1.00 83.62 87 ILE A O 1
ATOM 695 N N . LEU A 1 88 ? 6.748 -6.585 -15.521 1.00 83.94 88 LEU A N 1
ATOM 696 C CA . LEU A 1 88 ? 7.930 -6.805 -16.356 1.00 83.94 88 LEU A CA 1
ATOM 697 C C . LEU A 1 88 ? 8.071 -8.258 -16.831 1.00 83.94 88 LEU A C 1
ATOM 699 O O . LEU A 1 88 ? 8.642 -8.493 -17.895 1.00 83.94 88 LEU A O 1
ATOM 703 N N . LEU A 1 89 ? 7.548 -9.223 -16.072 1.00 82.56 89 LEU A N 1
ATOM 704 C CA . LEU A 1 89 ? 7.550 -10.645 -16.426 1.00 82.56 89 LEU A CA 1
ATOM 705 C C . LEU A 1 89 ? 6.411 -11.043 -17.376 1.00 82.56 89 LEU A C 1
ATOM 707 O O . LEU A 1 89 ? 6.415 -12.167 -17.885 1.00 82.56 89 LEU A O 1
ATOM 711 N N . TRP A 1 90 ? 5.433 -10.171 -17.630 1.00 81.88 90 TRP A N 1
ATOM 712 C CA . TRP A 1 90 ? 4.347 -10.492 -18.552 1.00 81.88 90 TRP A CA 1
ATOM 713 C C . TRP A 1 90 ? 4.873 -10.657 -19.989 1.00 81.88 90 TRP A C 1
ATOM 715 O O . TRP A 1 90 ? 5.628 -9.809 -20.480 1.00 81.88 90 TRP A O 1
ATOM 725 N N . PRO A 1 91 ? 4.460 -11.720 -20.708 1.00 83.06 91 PRO A N 1
ATOM 726 C CA . PRO A 1 91 ? 4.871 -11.929 -22.091 1.00 83.06 91 PRO A CA 1
ATOM 727 C C . PRO A 1 91 ? 4.554 -10.709 -22.961 1.00 83.06 91 PRO A C 1
ATOM 729 O O . PRO A 1 91 ? 3.424 -10.227 -22.973 1.00 83.06 91 PRO A O 1
ATOM 732 N N . GLY A 1 92 ? 5.548 -10.204 -23.693 1.00 80.81 92 GLY A N 1
ATOM 733 C CA . GLY A 1 92 ? 5.379 -9.037 -24.562 1.00 80.81 92 GLY A CA 1
ATOM 734 C C . GLY A 1 92 ? 5.586 -7.683 -23.876 1.00 80.81 92 GLY A C 1
ATOM 735 O O . GLY A 1 92 ? 5.845 -6.709 -24.579 1.00 80.81 92 GLY A O 1
ATOM 736 N N . LYS A 1 93 ? 5.540 -7.590 -22.535 1.00 83.00 93 LYS A N 1
ATOM 737 C CA . LYS A 1 93 ? 5.689 -6.297 -21.840 1.00 83.00 93 LYS A CA 1
ATOM 738 C C . LYS A 1 93 ? 7.065 -5.684 -22.006 1.00 83.00 93 LYS A C 1
ATOM 740 O O . LYS A 1 93 ? 7.165 -4.473 -22.173 1.00 83.00 93 LYS A O 1
ATOM 745 N N . TYR A 1 94 ? 8.110 -6.507 -22.049 1.00 78.44 94 TYR A N 1
ATOM 746 C CA . TYR A 1 94 ? 9.442 -6.020 -22.390 1.00 78.44 94 TYR A CA 1
ATOM 747 C C . TYR A 1 94 ? 9.446 -5.326 -23.759 1.00 78.44 94 TYR A C 1
ATOM 749 O O . TYR A 1 94 ? 9.934 -4.208 -23.859 1.00 78.44 94 TYR A O 1
ATOM 757 N N . GLN A 1 95 ? 8.866 -5.949 -24.792 1.00 78.38 95 GLN A N 1
ATOM 758 C CA . GLN A 1 95 ? 8.775 -5.388 -26.144 1.00 78.38 95 GLN A CA 1
ATOM 759 C C . GLN A 1 95 ? 7.886 -4.138 -26.189 1.00 78.38 95 GLN A C 1
ATOM 761 O O . GLN A 1 95 ? 8.240 -3.164 -26.847 1.00 78.38 95 GLN A O 1
ATOM 766 N N . GLU A 1 96 ? 6.767 -4.141 -25.464 1.00 80.94 96 GLU A N 1
ATOM 767 C CA . GLU A 1 96 ? 5.866 -2.991 -25.336 1.00 80.94 96 GLU A CA 1
ATOM 768 C C . GLU A 1 96 ? 6.582 -1.785 -24.712 1.00 80.94 96 GLU A C 1
ATOM 770 O O . GLU A 1 96 ? 6.498 -0.675 -25.231 1.00 80.94 96 GLU A O 1
ATOM 775 N N . PHE A 1 97 ? 7.390 -2.004 -23.671 1.00 79.50 97 PHE A N 1
ATOM 776 C CA . PHE A 1 97 ? 8.239 -0.966 -23.080 1.00 79.50 97 PHE A CA 1
ATOM 777 C C . PHE A 1 97 ? 9.378 -0.501 -23.986 1.00 79.50 97 PHE A C 1
ATOM 779 O O . PHE A 1 97 ? 10.029 0.484 -23.654 1.00 79.50 97 PHE A O 1
ATOM 786 N N . GLN A 1 98 ? 9.610 -1.150 -25.129 1.00 75.31 98 GLN A N 1
ATOM 787 C CA . GLN A 1 98 ? 10.502 -0.652 -26.176 1.00 75.31 98 GLN A CA 1
ATOM 788 C C . GLN A 1 98 ? 9.760 0.075 -27.307 1.00 75.31 98 GLN A C 1
ATOM 790 O O . GLN A 1 98 ? 10.420 0.542 -28.227 1.00 75.31 98 GLN A O 1
ATOM 795 N N . TYR A 1 99 ? 8.427 0.209 -27.271 1.00 70.62 99 TYR A N 1
ATOM 796 C CA . TYR A 1 99 ? 7.658 0.794 -28.382 1.00 70.62 99 TYR A CA 1
ATOM 797 C C . TYR A 1 99 ? 7.974 2.274 -28.643 1.00 70.62 99 TYR A C 1
ATOM 799 O O . TYR A 1 99 ? 7.845 2.748 -29.767 1.00 70.62 99 TYR A O 1
ATOM 807 N N . TRP A 1 100 ? 8.438 3.004 -27.624 1.00 70.12 100 TRP A N 1
ATOM 808 C CA . TRP A 1 100 ? 8.919 4.379 -27.794 1.00 70.12 100 TRP A CA 1
ATOM 809 C C . TRP A 1 100 ? 10.207 4.464 -28.630 1.00 70.12 100 TRP A C 1
ATOM 811 O O . TRP A 1 100 ? 10.541 5.546 -29.104 1.00 70.12 100 TRP A O 1
ATOM 821 N N . ARG A 1 101 ? 10.928 3.350 -28.836 1.00 67.19 101 ARG A N 1
ATOM 822 C CA . ARG A 1 101 ? 12.111 3.314 -29.701 1.00 67.19 101 ARG A CA 1
ATOM 823 C C . ARG A 1 101 ? 11.675 3.315 -31.159 1.00 67.19 101 ARG A C 1
ATOM 825 O O . ARG A 1 101 ? 11.037 2.377 -31.636 1.00 67.19 101 ARG A O 1
ATOM 832 N N . LEU A 1 102 ? 12.066 4.352 -31.891 1.00 64.12 102 LEU A N 1
ATOM 833 C CA . LEU A 1 102 ? 11.786 4.455 -33.319 1.00 64.12 102 LEU A CA 1
ATOM 834 C C . LEU A 1 102 ? 12.728 3.525 -34.105 1.00 64.12 102 LEU A C 1
ATOM 836 O O . LEU A 1 102 ? 13.954 3.693 -34.034 1.00 64.12 102 LEU A O 1
ATOM 840 N N . PRO A 1 103 ? 12.202 2.563 -34.892 1.00 57.72 103 PRO A N 1
ATOM 841 C CA . PRO A 1 103 ? 13.042 1.689 -35.693 1.00 57.72 103 PRO A CA 1
ATOM 842 C C . PRO A 1 103 ? 13.850 2.536 -36.681 1.00 57.72 103 PRO A C 1
ATOM 844 O O . PRO A 1 103 ? 13.264 3.249 -37.492 1.00 57.72 103 PRO A O 1
ATOM 847 N N . ARG A 1 104 ? 15.188 2.407 -36.626 1.00 59.03 104 ARG A N 1
ATOM 848 C CA . ARG A 1 104 ? 16.242 3.133 -37.384 1.00 59.03 104 ARG A CA 1
ATOM 849 C C . ARG A 1 104 ? 16.873 4.342 -36.688 1.00 59.03 104 ARG A C 1
ATOM 851 O O . ARG A 1 104 ? 17.973 4.700 -37.094 1.00 59.03 104 ARG A O 1
ATOM 858 N N . ILE A 1 105 ? 16.237 4.915 -35.667 1.00 64.88 105 ILE A N 1
ATOM 859 C CA . ILE A 1 105 ? 16.786 6.058 -34.915 1.00 64.88 105 ILE A CA 1
ATOM 860 C C . ILE A 1 105 ? 17.423 5.558 -33.616 1.00 64.88 105 ILE A C 1
ATOM 862 O O . ILE A 1 105 ? 18.598 5.811 -33.375 1.00 64.88 105 ILE A O 1
ATOM 866 N N . ASP A 1 106 ? 16.697 4.728 -32.864 1.00 62.50 106 ASP A N 1
ATOM 867 C CA . ASP A 1 106 ? 17.170 4.160 -31.602 1.00 62.50 106 ASP A CA 1
ATOM 868 C C . ASP A 1 106 ? 17.523 2.682 -31.782 1.00 62.50 106 ASP A C 1
ATOM 870 O O . ASP A 1 106 ? 16.662 1.796 -31.764 1.00 62.50 106 ASP A O 1
ATOM 874 N N . LYS A 1 107 ? 18.812 2.385 -31.976 1.00 60.91 107 LYS A N 1
ATOM 875 C CA . LYS A 1 107 ? 19.295 0.999 -31.905 1.00 60.91 107 LYS A CA 1
ATOM 876 C C . LYS A 1 107 ? 19.241 0.515 -30.454 1.00 60.91 107 LYS A C 1
ATOM 878 O O . LYS A 1 107 ? 19.402 1.292 -29.518 1.00 60.91 107 LYS A O 1
ATOM 883 N N . VAL A 1 108 ? 19.040 -0.792 -30.265 1.00 58.69 108 VAL A N 1
ATOM 884 C CA . VAL A 1 108 ? 19.246 -1.449 -28.964 1.00 58.69 108 VAL A CA 1
ATOM 885 C C . VAL A 1 108 ? 20.747 -1.434 -28.676 1.00 58.69 108 VAL A C 1
ATOM 887 O O . VAL A 1 108 ? 21.463 -2.379 -28.988 1.00 58.69 108 VAL A O 1
ATOM 890 N N . SER A 1 109 ? 21.239 -0.325 -28.151 1.00 59.47 109 SER A N 1
ATOM 891 C CA . SER A 1 109 ? 22.599 -0.182 -27.659 1.00 59.47 109 SER A CA 1
ATOM 892 C C . SER A 1 109 ? 22.569 0.565 -26.338 1.00 59.47 109 SER A C 1
ATOM 894 O O . SER A 1 109 ? 21.564 1.183 -25.977 1.00 59.47 109 SER A O 1
ATOM 896 N N . GLU A 1 110 ? 23.678 0.496 -25.612 1.00 53.69 110 GLU A N 1
ATOM 897 C CA . GLU A 1 110 ? 23.953 1.454 -24.549 1.00 53.69 110 GLU A CA 1
ATOM 898 C C . GLU A 1 110 ? 23.793 2.860 -25.150 1.00 53.69 110 GLU A C 1
ATOM 900 O O . GLU A 1 110 ? 24.362 3.165 -26.202 1.00 53.69 110 GLU A O 1
ATOM 905 N N . VAL A 1 111 ? 22.923 3.671 -24.548 1.00 54.03 111 VAL A N 1
ATOM 906 C CA . VAL A 1 111 ? 22.799 5.085 -24.903 1.00 54.03 111 VAL A CA 1
ATOM 907 C C . VAL A 1 111 ? 23.882 5.782 -24.089 1.00 54.03 111 VAL A C 1
ATOM 909 O O . VAL A 1 111 ? 23.791 5.742 -22.858 1.00 54.03 111 VAL A O 1
ATOM 912 N N . PRO A 1 112 ? 24.928 6.348 -24.718 1.00 53.56 112 PRO A N 1
ATOM 913 C CA . PRO A 1 112 ? 25.928 7.090 -23.968 1.00 53.56 112 PRO A CA 1
ATOM 914 C C . PRO A 1 112 ? 25.243 8.258 -23.236 1.00 53.56 112 PRO A C 1
ATOM 916 O O . PRO A 1 112 ? 24.215 8.752 -23.714 1.00 53.56 112 PRO A O 1
ATOM 919 N N . PRO A 1 113 ? 25.770 8.707 -22.083 1.00 54.59 113 PRO A N 1
ATOM 920 C CA . PRO A 1 113 ? 25.310 9.945 -21.461 1.00 54.59 113 PRO A CA 1
ATOM 921 C C . PRO A 1 113 ? 25.263 11.059 -22.513 1.00 54.59 113 PRO A C 1
ATOM 923 O O . PRO A 1 113 ? 26.188 11.156 -23.320 1.00 54.59 113 PRO A O 1
ATOM 926 N N . MET A 1 114 ? 24.200 11.873 -22.535 1.00 54.66 114 MET A N 1
ATOM 927 C CA . MET A 1 114 ? 24.120 12.964 -23.511 1.00 54.66 114 MET A CA 1
ATOM 928 C C . MET A 1 114 ? 25.323 13.895 -23.319 1.00 54.66 114 MET A C 1
ATOM 930 O O . MET A 1 114 ? 25.580 14.367 -22.206 1.00 54.66 114 MET A O 1
ATOM 934 N N . GLU A 1 115 ? 26.085 14.131 -24.390 1.00 55.81 115 GLU A N 1
ATOM 935 C CA . GLU A 1 115 ? 27.153 15.128 -24.373 1.00 55.81 115 GLU A CA 1
ATOM 936 C C . GLU A 1 115 ? 26.523 16.511 -24.143 1.00 55.81 115 GLU A C 1
ATOM 938 O O . GLU A 1 115 ? 25.464 16.844 -24.674 1.00 55.81 115 GLU A O 1
ATOM 943 N N . ALA A 1 116 ? 27.123 17.282 -23.239 1.00 56.97 116 ALA A N 1
ATOM 944 C CA . ALA A 1 116 ? 26.481 18.409 -22.575 1.00 56.97 116 ALA A CA 1
ATOM 945 C C . ALA A 1 116 ? 25.873 19.479 -23.509 1.00 56.97 116 ALA A C 1
ATOM 947 O O . ALA A 1 116 ? 26.461 19.860 -24.519 1.00 56.97 116 ALA A O 1
ATOM 948 N N . LEU A 1 117 ? 24.747 20.043 -23.043 1.00 51.28 117 LEU A N 1
ATOM 949 C CA . LEU A 1 117 ? 24.123 21.356 -23.319 1.00 51.28 117 LEU A CA 1
ATOM 950 C C . LEU A 1 117 ? 23.832 21.788 -24.768 1.00 51.28 117 LEU A C 1
ATOM 952 O O . LEU A 1 117 ? 23.078 22.737 -24.953 1.00 51.28 117 LEU A O 1
ATOM 956 N N . THR A 1 118 ? 24.402 21.132 -25.774 1.00 51.81 118 THR A N 1
ATOM 957 C CA . THR A 1 118 ? 24.232 21.470 -27.198 1.00 51.81 118 THR A CA 1
ATOM 958 C C . THR A 1 118 ? 23.201 20.597 -27.903 1.00 51.81 118 THR A C 1
ATOM 960 O O . THR A 1 118 ? 22.826 20.892 -29.037 1.00 51.81 118 THR A O 1
ATOM 963 N N . ASP A 1 119 ? 22.700 19.562 -27.228 1.00 57.19 119 ASP A N 1
ATOM 964 C CA . ASP A 1 119 ? 21.610 18.747 -27.740 1.00 57.19 119 ASP A CA 1
ATOM 965 C C . ASP A 1 119 ? 20.281 19.510 -27.612 1.00 57.19 119 ASP A C 1
ATOM 967 O O . ASP A 1 119 ? 19.881 19.913 -26.517 1.00 57.19 119 ASP A O 1
ATOM 971 N N . LEU A 1 120 ? 19.582 19.701 -28.734 1.00 57.12 120 LEU A N 1
ATOM 972 C CA . LEU A 1 120 ? 18.253 20.331 -28.802 1.00 57.12 120 LEU A CA 1
ATOM 973 C C . LEU A 1 120 ? 17.195 19.567 -27.979 1.00 57.12 120 LEU A C 1
ATOM 975 O O . LEU A 1 120 ? 16.087 20.062 -27.785 1.00 57.12 120 LEU A O 1
ATOM 979 N N . LEU A 1 121 ? 17.538 18.368 -27.502 1.00 55.69 121 LEU A N 1
ATOM 980 C CA . LEU A 1 121 ? 16.745 17.527 -26.610 1.00 55.69 121 LEU A CA 1
ATOM 981 C C . LEU A 1 121 ? 17.063 17.737 -25.117 1.00 55.69 121 LEU A C 1
ATOM 983 O O . LEU A 1 121 ? 16.538 17.005 -24.273 1.00 55.69 121 LEU A O 1
ATOM 987 N N . ASN A 1 122 ? 17.903 18.715 -24.758 1.00 61.06 122 ASN A N 1
ATOM 988 C CA . ASN A 1 122 ? 18.148 19.062 -23.362 1.00 61.06 122 ASN A CA 1
ATOM 989 C C . ASN A 1 122 ? 16.913 19.740 -22.744 1.00 61.06 122 ASN A C 1
ATOM 991 O O . ASN A 1 122 ? 16.731 20.950 -22.835 1.00 61.06 122 ASN A O 1
ATOM 995 N N . ALA A 1 123 ? 16.092 18.938 -22.068 1.00 62.34 123 ALA A N 1
ATOM 996 C CA . ALA A 1 123 ? 14.937 19.379 -21.286 1.00 62.34 123 ALA A CA 1
ATOM 997 C C . ALA A 1 123 ? 15.268 20.396 -20.176 1.00 62.34 123 ALA A C 1
ATOM 999 O O . ALA A 1 123 ? 14.368 21.072 -19.683 1.00 62.34 123 ALA A O 1
ATOM 1000 N N . TYR A 1 124 ? 16.537 20.460 -19.755 1.00 65.62 124 TYR A N 1
ATOM 1001 C CA . TYR A 1 124 ? 17.034 21.269 -18.642 1.00 65.62 124 TYR A CA 1
ATOM 1002 C C . TYR A 1 124 ? 18.241 22.098 -19.088 1.00 65.62 124 TYR A C 1
ATOM 1004 O O . TYR A 1 124 ? 19.371 21.904 -18.632 1.00 65.62 124 TYR A O 1
ATOM 1012 N N . ASP A 1 125 ? 18.014 23.042 -19.996 1.00 63.53 125 ASP A N 1
ATOM 1013 C CA . ASP A 1 125 ? 18.991 24.089 -20.319 1.00 63.53 125 ASP A CA 1
ATOM 1014 C C . ASP A 1 125 ? 19.308 24.980 -19.100 1.00 63.53 125 ASP A C 1
ATOM 1016 O O . ASP A 1 125 ? 20.399 25.545 -18.992 1.00 63.53 125 ASP A O 1
ATOM 1020 N N . ASN A 1 126 ? 18.391 25.029 -18.130 1.00 68.38 126 ASN A N 1
ATOM 1021 C CA . ASN A 1 126 ? 18.555 25.698 -16.852 1.00 68.38 126 ASN A CA 1
ATOM 1022 C C . ASN A 1 126 ? 18.783 24.709 -15.694 1.00 68.38 126 ASN A C 1
ATOM 1024 O O . ASN A 1 126 ? 17.868 24.034 -15.225 1.00 68.38 126 ASN A O 1
ATOM 1028 N N . VAL A 1 127 ? 20.001 24.714 -15.145 1.00 62.81 127 VAL A N 1
ATOM 1029 C CA . VAL A 1 127 ? 20.422 23.894 -13.987 1.00 62.81 127 VAL A CA 1
ATOM 1030 C C . VAL A 1 127 ? 19.635 24.214 -12.700 1.00 62.81 127 VAL A C 1
ATOM 1032 O O . VAL A 1 127 ? 19.686 23.457 -11.732 1.00 62.81 127 VAL A O 1
ATOM 1035 N N . HIS A 1 128 ? 18.898 25.325 -12.663 1.00 65.06 128 HIS A N 1
ATOM 1036 C CA . HIS A 1 128 ? 18.058 25.710 -11.529 1.00 65.06 128 HIS A CA 1
ATOM 1037 C C . HIS A 1 128 ? 16.612 25.216 -11.622 1.00 65.06 128 HIS A C 1
ATOM 1039 O O . HIS A 1 128 ? 15.852 25.428 -10.675 1.00 65.06 128 HIS A O 1
ATOM 1045 N N . TRP A 1 129 ? 16.210 24.576 -12.723 1.00 66.94 129 TRP A N 1
ATOM 1046 C CA . TRP A 1 129 ? 14.889 23.965 -12.800 1.00 66.94 129 TRP A CA 1
ATOM 1047 C C . TRP A 1 129 ? 14.794 22.757 -11.876 1.00 66.94 129 TRP A C 1
ATOM 1049 O O . TRP A 1 129 ? 15.669 21.896 -11.819 1.00 66.94 129 TRP A O 1
ATOM 1059 N N . VAL A 1 130 ? 13.709 22.735 -11.113 1.00 63.22 130 VAL A N 1
ATOM 1060 C CA . VAL A 1 130 ? 13.384 21.655 -10.192 1.00 63.22 130 VAL A CA 1
ATOM 1061 C C . VAL A 1 130 ? 12.418 20.728 -10.912 1.00 63.22 130 VAL A C 1
ATOM 1063 O O . VAL A 1 130 ? 11.416 21.193 -11.450 1.00 63.22 130 VAL A O 1
ATOM 1066 N N . LEU A 1 131 ? 12.711 19.427 -10.898 1.00 66.31 131 LEU A N 1
ATOM 1067 C CA . LEU A 1 131 ? 11.764 18.394 -11.317 1.00 66.31 131 LEU A CA 1
ATOM 1068 C C . LEU A 1 131 ? 10.502 18.498 -10.457 1.00 66.31 131 LEU A C 1
ATOM 1070 O O . LEU A 1 131 ? 10.577 18.308 -9.242 1.00 66.31 131 LEU A O 1
ATOM 1074 N N . SER A 1 132 ? 9.368 18.822 -11.071 1.00 61.94 132 SER A N 1
ATOM 1075 C CA . SER A 1 132 ? 8.116 19.054 -10.356 1.00 61.94 132 SER A CA 1
ATOM 1076 C C . SER A 1 132 ? 7.289 17.776 -10.215 1.00 61.94 132 SER A C 1
ATOM 1078 O O . SER A 1 132 ? 6.752 17.516 -9.135 1.00 61.94 132 SER A O 1
ATOM 1080 N N . ASP A 1 133 ? 7.237 16.945 -11.262 1.00 69.31 133 ASP A N 1
ATOM 1081 C CA . ASP A 1 133 ? 6.496 15.683 -11.264 1.00 69.31 133 ASP A CA 1
ATOM 1082 C C . ASP A 1 133 ? 7.129 14.581 -12.147 1.00 69.31 133 ASP A C 1
ATOM 1084 O O . ASP A 1 133 ? 8.257 14.685 -12.629 1.00 69.31 133 ASP A O 1
ATOM 1088 N N . ILE A 1 134 ? 6.420 13.458 -12.317 1.00 68.06 134 ILE A N 1
ATOM 1089 C CA . ILE A 1 134 ? 6.909 12.318 -13.106 1.00 68.06 134 ILE A CA 1
ATOM 1090 C C . ILE A 1 134 ? 6.953 12.610 -14.611 1.00 68.06 134 ILE A C 1
ATOM 1092 O O . ILE A 1 134 ? 7.750 11.998 -15.321 1.00 68.06 134 ILE A O 1
ATOM 1096 N N . THR A 1 135 ? 6.138 13.543 -15.104 1.00 62.62 135 THR A N 1
ATOM 1097 C CA . THR A 1 135 ? 6.135 13.932 -16.516 1.00 62.62 135 THR A CA 1
ATOM 1098 C C . THR A 1 135 ? 7.412 14.653 -16.892 1.00 62.62 135 THR A C 1
ATOM 1100 O O . THR A 1 135 ? 7.835 14.485 -18.025 1.00 62.62 135 THR A O 1
ATOM 1103 N N . ASP A 1 136 ? 8.085 15.299 -15.933 1.00 65.06 136 ASP A N 1
ATOM 1104 C CA . ASP A 1 136 ? 9.424 15.883 -16.070 1.00 65.06 136 ASP A CA 1
ATOM 1105 C C . ASP A 1 136 ? 10.538 14.815 -16.157 1.00 65.06 136 ASP A C 1
ATOM 1107 O O . ASP A 1 136 ? 11.670 15.085 -16.544 1.00 65.06 136 ASP A O 1
ATOM 1111 N N . SER A 1 137 ? 10.254 13.540 -15.883 1.00 65.69 137 SER A N 1
ATOM 1112 C CA . SER A 1 137 ? 11.306 12.508 -15.836 1.00 65.69 137 SER A CA 1
ATOM 1113 C C . SER A 1 137 ? 11.979 12.227 -17.192 1.00 65.69 137 SER A C 1
ATOM 1115 O O . SER A 1 137 ? 13.050 11.621 -17.239 1.00 65.69 137 SER A O 1
ATOM 1117 N N . TRP A 1 138 ? 11.400 12.693 -18.305 1.00 65.00 138 TRP A N 1
ATOM 1118 C CA . TRP A 1 138 ? 11.994 12.589 -19.644 1.00 65.00 138 TRP A CA 1
ATOM 1119 C C . TRP A 1 138 ? 13.360 13.281 -19.760 1.00 65.00 138 TRP A C 1
ATOM 1121 O O . TRP A 1 138 ? 14.234 12.794 -20.479 1.00 65.00 138 TRP A O 1
ATOM 1131 N N . GLY A 1 139 ? 13.583 14.364 -19.011 1.00 61.72 139 GLY A N 1
ATOM 1132 C CA . GLY A 1 139 ? 14.834 15.115 -19.039 1.00 61.72 139 GLY A CA 1
ATOM 1133 C C . GLY A 1 139 ? 15.957 14.526 -18.178 1.00 61.72 139 GLY A C 1
ATOM 1134 O O . GLY A 1 139 ? 17.060 15.067 -18.151 1.00 61.72 139 GLY A O 1
ATOM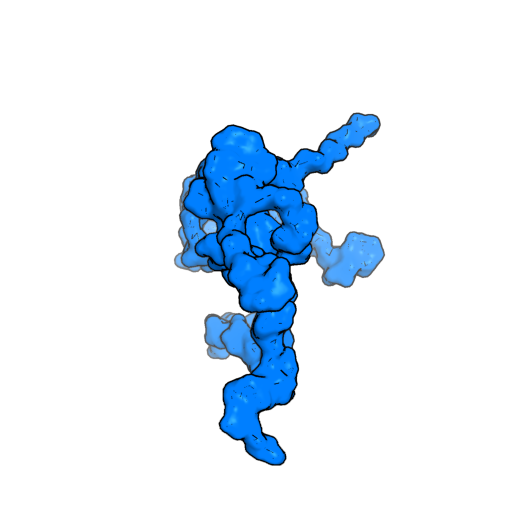 1135 N N . TRP A 1 140 ? 15.727 13.400 -17.490 1.00 62.75 140 TRP A N 1
ATOM 1136 C CA . TRP A 1 140 ? 16.761 12.729 -16.689 1.00 62.75 140 TRP A CA 1
ATOM 1137 C C . TRP A 1 140 ? 17.979 12.327 -17.520 1.00 62.75 140 TRP A C 1
ATOM 1139 O O . TRP A 1 140 ? 19.097 12.335 -17.014 1.00 62.75 140 TRP A O 1
ATOM 1149 N N . ARG A 1 141 ? 17.781 12.042 -18.814 1.00 56.03 141 ARG A N 1
ATOM 1150 C CA . ARG A 1 141 ? 18.882 11.768 -19.748 1.00 56.03 141 ARG A CA 1
ATOM 1151 C C . ARG A 1 141 ? 19.782 12.983 -19.987 1.00 56.03 141 ARG A C 1
ATOM 1153 O O . ARG A 1 141 ? 20.924 12.805 -20.395 1.00 56.03 141 ARG A O 1
ATOM 1160 N N . ALA A 1 142 ? 19.271 14.195 -19.764 1.00 56.19 142 ALA A N 1
ATOM 1161 C CA . ALA A 1 142 ? 19.972 15.447 -20.041 1.00 56.19 142 ALA A CA 1
ATOM 1162 C C . ALA A 1 142 ? 20.794 15.954 -18.857 1.00 56.19 142 ALA A C 1
ATOM 1164 O O . ALA A 1 142 ? 21.703 16.771 -19.006 1.00 56.19 142 ALA A O 1
ATOM 1165 N N . MET A 1 143 ? 20.513 15.429 -17.668 1.00 57.75 143 MET A N 1
ATOM 1166 C CA . MET A 1 143 ? 21.261 15.760 -16.474 1.00 57.75 143 MET A CA 1
ATOM 1167 C C . MET A 1 143 ? 22.494 14.866 -16.365 1.00 57.75 143 MET A C 1
ATOM 1169 O O . MET A 1 143 ? 22.433 13.741 -15.875 1.00 57.75 143 MET A O 1
ATOM 1173 N N . ALA A 1 144 ? 23.646 15.391 -16.780 1.00 57.84 144 ALA A N 1
ATOM 1174 C CA . ALA A 1 144 ? 24.928 14.765 -16.482 1.00 57.84 144 ALA A CA 1
ATOM 1175 C C . ALA A 1 144 ? 25.136 14.749 -14.958 1.00 57.84 144 ALA A C 1
ATOM 1177 O O . ALA A 1 144 ? 25.501 15.769 -14.371 1.00 57.84 144 ALA A O 1
ATOM 1178 N N . TRP A 1 145 ? 24.920 13.591 -14.330 1.00 57.94 145 TRP A N 1
ATOM 1179 C CA . TRP A 1 145 ? 25.054 13.387 -12.882 1.00 57.94 145 TRP A CA 1
ATOM 1180 C C . TRP A 1 145 ? 26.498 13.582 -12.385 1.00 57.94 145 TRP A C 1
ATOM 1182 O O . TRP A 1 145 ? 26.747 13.724 -11.193 1.00 57.94 145 TRP A O 1
ATOM 1192 N N . GLY A 1 146 ? 27.476 13.610 -13.295 1.00 59.94 146 GLY A N 1
ATOM 1193 C CA . GLY A 1 146 ? 28.892 13.596 -12.928 1.00 59.94 146 GLY A CA 1
ATOM 1194 C C . GLY A 1 146 ? 29.351 12.227 -12.423 1.00 59.94 146 GLY A C 1
ATOM 1195 O O . GLY A 1 146 ? 30.464 12.127 -11.916 1.00 59.94 146 GLY A O 1
ATOM 1196 N N . LEU A 1 147 ? 28.514 11.189 -12.564 1.00 61.31 147 LEU A N 1
ATOM 1197 C CA . LEU A 1 147 ? 28.919 9.791 -12.449 1.00 61.31 147 LEU A CA 1
ATOM 1198 C C . LEU A 1 147 ? 29.425 9.303 -13.808 1.00 61.31 147 LEU A C 1
ATOM 1200 O O . LEU A 1 147 ? 28.779 9.533 -14.830 1.00 61.31 147 LEU A O 1
ATOM 1204 N N . GLU A 1 148 ? 30.554 8.605 -13.805 1.00 66.06 148 GLU A N 1
ATOM 1205 C CA . GLU A 1 148 ? 30.995 7.781 -14.927 1.00 66.06 148 GLU A CA 1
ATOM 1206 C C . GLU A 1 148 ? 30.813 6.310 -14.571 1.00 66.06 148 GLU A C 1
ATOM 1208 O O . GLU A 1 148 ? 31.260 5.854 -13.517 1.00 66.06 148 GLU A O 1
ATOM 1213 N N . GLN A 1 149 ? 30.211 5.556 -15.489 1.00 66.50 149 GLN A N 1
ATOM 1214 C CA . GLN A 1 149 ? 30.174 4.103 -15.402 1.00 66.50 149 GLN A CA 1
ATOM 1215 C C . GLN A 1 149 ? 31.516 3.524 -15.826 1.00 66.50 149 GLN A C 1
ATOM 1217 O O . GLN A 1 149 ? 31.936 3.666 -16.976 1.00 66.50 149 GLN A O 1
ATOM 1222 N N . ARG A 1 150 ? 32.183 2.826 -14.906 1.00 74.62 150 ARG A N 1
ATOM 1223 C CA . ARG A 1 150 ? 33.380 2.044 -15.214 1.00 74.62 150 ARG A CA 1
ATOM 1224 C C . ARG A 1 150 ? 33.047 0.568 -15.194 1.00 74.62 150 ARG A C 1
ATOM 1226 O O . ARG A 1 150 ? 32.414 0.072 -14.268 1.00 74.62 150 ARG A O 1
ATOM 1233 N N . LYS A 1 151 ? 33.520 -0.155 -16.210 1.00 76.50 151 LYS A N 1
ATOM 1234 C CA . LYS A 1 151 ? 33.510 -1.617 -16.167 1.00 76.50 151 LYS A CA 1
ATOM 1235 C C . LYS A 1 151 ? 34.431 -2.066 -15.043 1.00 76.50 151 LYS A C 1
ATOM 1237 O O . LYS A 1 151 ? 35.625 -1.769 -15.062 1.00 76.50 151 LYS A O 1
ATOM 1242 N N . VAL A 1 152 ? 33.868 -2.785 -14.086 1.00 82.12 152 VAL A N 1
ATOM 1243 C CA . VAL A 1 152 ? 34.602 -3.370 -12.967 1.00 82.12 152 VAL A CA 1
ATOM 1244 C C . VAL A 1 152 ? 34.439 -4.878 -12.985 1.00 82.12 152 VAL A C 1
ATOM 1246 O O . VAL A 1 152 ? 33.568 -5.430 -13.659 1.00 82.12 152 VAL A O 1
ATOM 1249 N N . SER A 1 153 ? 35.305 -5.574 -12.259 1.00 85.88 153 SER A N 1
ATOM 1250 C CA . SER A 1 153 ? 35.167 -7.018 -12.131 1.00 85.88 153 SER A CA 1
ATOM 1251 C C . SER A 1 153 ? 33.881 -7.376 -11.380 1.00 85.88 153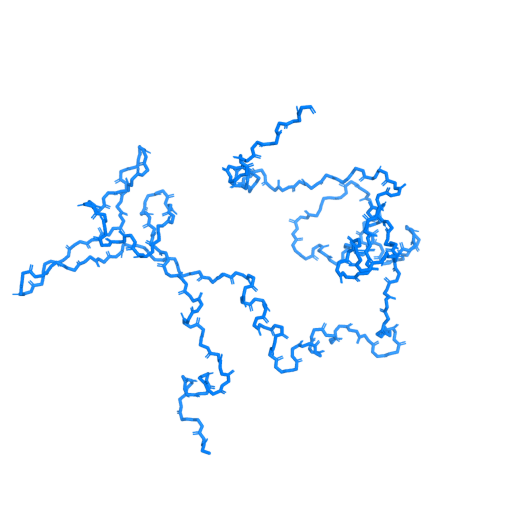 SER A C 1
ATOM 1253 O O . SER A 1 153 ? 33.382 -6.613 -10.549 1.00 85.88 153 SER A O 1
ATOM 1255 N N . SER A 1 154 ? 33.385 -8.591 -11.611 1.00 78.75 154 SER A N 1
ATOM 1256 C CA . SER A 1 154 ? 32.237 -9.148 -10.887 1.00 78.75 154 SER A CA 1
ATOM 1257 C C . SER A 1 154 ? 32.465 -9.279 -9.374 1.00 78.75 154 SER A C 1
ATOM 1259 O O . SER A 1 154 ? 31.517 -9.505 -8.629 1.00 78.75 154 SER A O 1
ATOM 1261 N N . ALA A 1 155 ? 33.718 -9.157 -8.919 1.00 83.94 155 ALA A N 1
ATOM 1262 C CA . ALA A 1 155 ? 34.072 -9.121 -7.504 1.00 83.94 155 ALA A CA 1
ATOM 1263 C C . ALA A 1 155 ? 33.787 -7.755 -6.851 1.00 83.94 155 ALA A C 1
ATOM 1265 O O . ALA A 1 155 ? 33.593 -7.702 -5.642 1.00 83.94 155 ALA A O 1
ATOM 1266 N N . VAL A 1 156 ? 33.765 -6.669 -7.636 1.00 76.62 156 VAL A N 1
ATOM 1267 C CA . VAL A 1 156 ? 33.475 -5.302 -7.166 1.00 76.62 156 VAL A CA 1
ATOM 1268 C C . VAL A 1 156 ? 31.985 -4.989 -7.291 1.00 76.62 156 VAL A C 1
ATOM 1270 O O . VAL A 1 156 ? 31.388 -4.440 -6.373 1.00 76.62 156 VAL A O 1
ATOM 1273 N N . SER A 1 157 ? 31.363 -5.384 -8.404 1.00 80.00 157 SER A N 1
ATOM 1274 C CA . SER A 1 157 ? 29.928 -5.213 -8.637 1.00 80.00 157 SER A CA 1
ATOM 1275 C C . SER A 1 157 ? 29.365 -6.448 -9.320 1.00 80.00 157 SER A C 1
ATOM 1277 O O . SER A 1 157 ? 29.883 -6.882 -10.347 1.00 80.00 157 SER A O 1
ATOM 1279 N N . GLN A 1 158 ? 28.259 -6.982 -8.798 1.00 65.25 158 GLN A N 1
ATOM 1280 C CA . GLN A 1 158 ? 27.551 -8.118 -9.401 1.00 65.25 158 GLN A CA 1
ATOM 1281 C C . GLN A 1 158 ? 27.147 -7.848 -10.862 1.00 65.25 158 GLN A C 1
ATOM 1283 O O . GLN A 1 158 ? 27.029 -8.778 -11.657 1.00 65.25 158 GLN A O 1
AT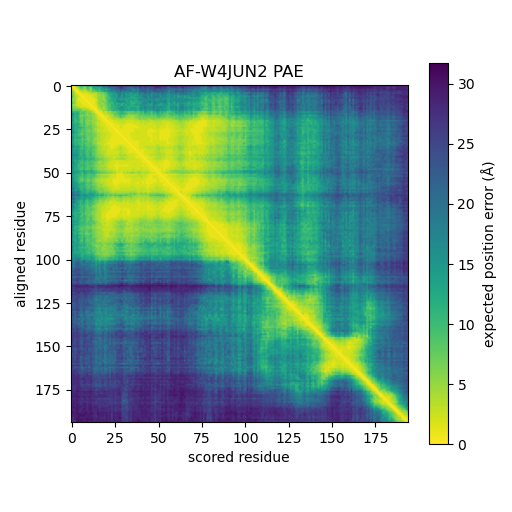OM 1288 N N . TRP A 1 159 ? 26.966 -6.576 -11.220 1.00 65.69 159 TRP A N 1
ATOM 1289 C CA . TRP A 1 159 ? 26.555 -6.139 -12.551 1.00 65.69 159 TRP A CA 1
ATOM 1290 C C . TRP A 1 159 ? 27.738 -5.842 -13.483 1.00 65.69 159 TRP A C 1
ATOM 1292 O O . TRP A 1 159 ? 27.525 -5.513 -14.646 1.00 65.69 159 TRP A O 1
ATOM 1302 N N . GLY A 1 160 ? 28.981 -5.959 -12.996 1.00 73.12 160 GLY A N 1
ATOM 1303 C CA . GLY A 1 160 ? 30.197 -5.674 -13.769 1.00 73.12 160 GLY A CA 1
ATOM 1304 C C . GLY A 1 160 ? 30.405 -4.190 -14.091 1.00 73.12 160 GLY A C 1
ATOM 1305 O O . GLY A 1 160 ? 31.213 -3.850 -14.956 1.00 73.12 160 GLY A O 1
ATOM 1306 N N . VAL A 1 161 ? 29.670 -3.305 -13.415 1.00 73.38 161 VAL A N 1
ATOM 1307 C CA . VAL A 1 161 ? 29.713 -1.850 -13.596 1.00 73.38 161 VAL A CA 1
ATOM 1308 C C . VAL A 1 161 ? 29.709 -1.176 -12.225 1.00 73.38 161 VAL A C 1
ATOM 1310 O O . VAL A 1 161 ? 28.979 -1.614 -11.334 1.00 73.38 161 VAL A O 1
ATOM 1313 N N . ASP A 1 162 ? 30.541 -0.151 -12.066 1.00 75.44 162 ASP A N 1
ATOM 1314 C CA . ASP A 1 162 ? 30.618 0.709 -10.884 1.00 75.44 162 ASP A CA 1
ATOM 1315 C C . ASP A 1 162 ? 30.404 2.168 -11.301 1.00 75.44 162 ASP A C 1
ATOM 1317 O O . ASP A 1 162 ? 31.031 2.644 -12.255 1.00 75.44 162 ASP A O 1
ATOM 1321 N N . ASP A 1 163 ? 29.497 2.855 -10.611 1.00 73.81 163 ASP A N 1
ATOM 1322 C CA . ASP A 1 163 ? 29.185 4.262 -10.847 1.00 73.81 163 ASP A CA 1
ATOM 1323 C C . ASP A 1 163 ? 30.133 5.114 -9.989 1.00 73.81 163 ASP A C 1
ATOM 1325 O O . ASP A 1 163 ? 29.941 5.252 -8.780 1.00 73.81 163 ASP A O 1
ATOM 1329 N N . MET A 1 164 ? 31.163 5.713 -10.593 1.00 69.19 164 MET A N 1
ATOM 1330 C CA . MET A 1 164 ? 32.114 6.552 -9.857 1.00 69.19 164 MET A CA 1
ATOM 1331 C C . MET A 1 164 ? 31.815 8.035 -10.031 1.00 69.19 164 MET A C 1
ATOM 1333 O O . MET A 1 164 ? 31.615 8.505 -11.148 1.00 69.19 164 MET A O 1
ATOM 1337 N N . LEU A 1 165 ? 31.851 8.801 -8.939 1.00 71.75 165 LEU A N 1
ATOM 1338 C CA . LEU A 1 165 ? 31.686 10.254 -8.995 1.00 71.75 165 LEU A CA 1
ATOM 1339 C C . LEU A 1 165 ? 32.963 10.896 -9.546 1.00 71.75 165 LEU A C 1
ATOM 1341 O O . LEU A 1 165 ? 33.999 10.902 -8.887 1.00 71.75 165 LEU A O 1
ATOM 1345 N N . VAL A 1 166 ? 32.885 11.433 -10.759 1.00 65.69 166 VAL A N 1
ATOM 1346 C CA . VAL A 1 166 ? 34.004 12.075 -11.466 1.00 65.69 166 VAL A CA 1
ATOM 1347 C C . VAL A 1 166 ? 33.941 13.596 -11.357 1.00 65.69 166 VAL A C 1
ATOM 1349 O O . VAL A 1 166 ? 34.977 14.259 -11.375 1.00 65.69 166 VAL A O 1
ATOM 1352 N N . GLN A 1 167 ? 32.747 14.167 -11.173 1.00 60.25 167 GLN A N 1
ATOM 1353 C CA . GLN A 1 167 ? 32.559 15.591 -10.888 1.00 60.25 167 GLN A CA 1
ATOM 1354 C C . GLN A 1 167 ? 31.484 15.793 -9.816 1.00 60.25 167 GLN A C 1
ATOM 1356 O O . GLN A 1 167 ? 30.364 15.307 -9.961 1.00 60.25 167 GLN A O 1
ATOM 1361 N N . GLU A 1 168 ? 31.791 16.563 -8.766 1.00 54.00 168 GLU A N 1
ATOM 1362 C CA . GLU A 1 168 ? 30.801 16.988 -7.770 1.00 54.00 168 GLU A CA 1
ATOM 1363 C C . GLU A 1 168 ? 29.792 17.965 -8.393 1.00 54.00 168 GLU A C 1
ATOM 1365 O O . GLU A 1 168 ? 29.950 19.186 -8.349 1.00 54.00 168 GLU A O 1
ATOM 1370 N N . LYS A 1 169 ? 28.712 17.437 -8.969 1.00 54.81 169 LYS A N 1
ATOM 1371 C CA . LYS A 1 169 ? 27.551 18.240 -9.357 1.00 54.81 169 LYS A CA 1
ATOM 1372 C C . LYS A 1 169 ? 26.505 18.168 -8.248 1.00 54.81 169 LYS A C 1
ATOM 1374 O O . LYS A 1 169 ? 25.863 17.145 -8.035 1.00 54.81 169 LYS A O 1
ATOM 1379 N N . ARG A 1 170 ? 26.342 19.271 -7.507 1.00 45.50 170 ARG A N 1
ATOM 1380 C CA . ARG A 1 170 ? 25.325 19.402 -6.449 1.00 45.50 170 ARG A CA 1
ATOM 1381 C C . ARG A 1 170 ? 23.930 19.480 -7.070 1.00 45.50 170 ARG A C 1
ATOM 1383 O O . ARG A 1 170 ? 23.492 20.565 -7.442 1.00 45.50 170 ARG A O 1
ATOM 1390 N N . GLN A 1 171 ? 23.214 18.363 -7.137 1.00 53.28 171 GLN A N 1
ATOM 1391 C CA . GLN A 1 171 ? 21.778 18.388 -7.412 1.00 53.28 171 GLN A CA 1
ATOM 1392 C C . GLN A 1 171 ? 20.985 18.534 -6.111 1.00 53.28 171 GLN A C 1
ATOM 1394 O O . GLN A 1 171 ? 21.262 17.872 -5.111 1.00 53.28 171 GLN A O 1
ATOM 1399 N N . ARG A 1 172 ? 19.996 19.432 -6.118 1.00 44.09 172 ARG A N 1
ATOM 1400 C CA . ARG A 1 172 ? 19.033 19.596 -5.025 1.00 44.09 172 ARG A CA 1
ATOM 1401 C C . ARG A 1 172 ? 17.724 18.946 -5.451 1.00 44.09 172 ARG A C 1
ATOM 1403 O O . ARG A 1 172 ? 16.954 19.547 -6.190 1.00 44.09 172 ARG A O 1
ATOM 1410 N N . PHE A 1 173 ? 17.463 17.737 -4.968 1.00 41.12 173 PHE A N 1
ATOM 1411 C CA . PHE A 1 173 ? 16.108 17.196 -4.991 1.00 41.12 173 PHE A CA 1
ATOM 1412 C C . PHE A 1 173 ? 15.281 17.970 -3.973 1.00 41.12 173 PHE A C 1
ATOM 1414 O O . PHE A 1 173 ? 15.456 17.798 -2.767 1.00 41.12 173 PHE A O 1
ATOM 1421 N N . VAL A 1 174 ? 14.400 18.845 -4.445 1.00 38.97 174 VAL A N 1
ATOM 1422 C CA . VAL A 1 174 ? 13.382 19.442 -3.584 1.00 38.97 174 VAL A CA 1
ATOM 1423 C C . VAL A 1 174 ? 12.156 18.549 -3.688 1.00 38.9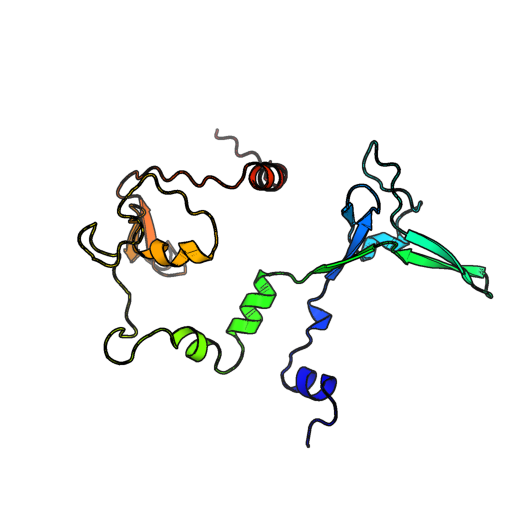7 174 VAL A C 1
ATOM 1425 O O . VAL A 1 174 ? 11.321 18.713 -4.568 1.00 38.97 174 VAL A O 1
ATOM 1428 N N . LEU A 1 175 ? 12.066 17.559 -2.802 1.00 35.44 175 LEU A N 1
ATOM 1429 C CA . LEU A 1 175 ? 10.778 16.923 -2.543 1.00 35.44 175 LEU A CA 1
ATOM 1430 C C . LEU A 1 175 ? 9.854 17.991 -1.932 1.00 35.44 175 LEU A C 1
ATOM 1432 O O . LEU A 1 175 ? 10.315 18.746 -1.071 1.00 35.44 175 LEU A O 1
ATOM 1436 N N . PRO A 1 176 ? 8.569 18.064 -2.323 1.00 39.84 176 PRO A N 1
ATOM 1437 C CA . PRO A 1 176 ? 7.609 18.937 -1.659 1.00 39.84 176 PRO A CA 1
ATOM 1438 C C . PRO A 1 176 ? 7.671 18.683 -0.149 1.00 39.84 176 PRO A C 1
ATOM 1440 O O . PRO A 1 176 ? 7.630 17.523 0.274 1.00 39.84 176 PRO A O 1
ATOM 1443 N N . ASN A 1 177 ? 7.812 19.745 0.650 1.00 43.53 177 ASN A N 1
ATOM 1444 C CA . ASN A 1 177 ? 8.169 19.682 2.077 1.00 43.53 177 ASN A CA 1
ATOM 1445 C C . ASN A 1 177 ? 7.321 18.696 2.910 1.00 43.53 177 ASN A C 1
ATOM 1447 O O . ASN A 1 177 ? 7.818 18.127 3.881 1.00 43.53 177 ASN A O 1
ATOM 1451 N N . GLU A 1 178 ? 6.076 18.422 2.517 1.00 43.34 178 GLU A N 1
ATOM 1452 C CA . GLU A 1 178 ? 5.201 17.463 3.206 1.00 43.34 178 GLU A CA 1
ATOM 1453 C C . GLU A 1 178 ? 5.602 15.986 3.011 1.00 43.34 178 GLU A C 1
ATOM 1455 O O . GLU A 1 178 ? 5.305 15.138 3.856 1.00 43.34 178 GLU A O 1
ATOM 1460 N N . THR A 1 179 ? 6.315 15.662 1.929 1.00 44.06 179 THR A N 1
ATOM 1461 C CA . THR A 1 179 ? 6.731 14.287 1.594 1.00 44.06 179 THR A CA 1
ATOM 1462 C C . THR A 1 179 ? 8.063 13.925 2.256 1.00 44.06 179 THR A C 1
ATOM 1464 O O . THR A 1 179 ? 8.250 12.793 2.706 1.00 44.06 179 THR A O 1
ATOM 1467 N N . LEU A 1 180 ? 8.975 14.898 2.385 1.00 41.44 180 LEU A N 1
ATOM 1468 C CA . LEU A 1 180 ? 10.288 14.705 3.010 1.00 41.44 180 LEU A CA 1
ATOM 1469 C C . LEU A 1 180 ? 10.165 14.400 4.513 1.00 41.44 180 LEU A C 1
ATOM 1471 O O . LEU A 1 180 ? 10.843 13.507 5.020 1.00 41.44 180 LEU A O 1
ATOM 1475 N N . ALA A 1 181 ? 9.238 15.072 5.205 1.00 40.66 181 ALA A N 1
ATOM 1476 C CA . ALA A 1 181 ? 8.978 14.849 6.628 1.00 40.66 181 ALA A CA 1
ATOM 1477 C C . ALA A 1 181 ? 8.511 13.411 6.929 1.00 40.66 181 ALA A C 1
ATOM 1479 O O . ALA A 1 181 ? 8.888 12.837 7.945 1.00 40.66 181 ALA A O 1
ATOM 1480 N N . ARG A 1 182 ? 7.745 12.791 6.020 1.00 46.25 182 ARG A N 1
ATOM 1481 C CA . ARG A 1 182 ? 7.248 11.411 6.185 1.00 46.25 182 ARG A CA 1
ATOM 1482 C C . ARG A 1 182 ? 8.282 10.340 5.826 1.00 46.25 182 ARG A C 1
ATOM 1484 O O . ARG A 1 182 ? 8.201 9.226 6.338 1.00 46.25 182 ARG A O 1
ATOM 1491 N N . LEU A 1 183 ? 9.234 10.652 4.945 1.00 39.22 183 LEU A N 1
ATOM 1492 C CA . LEU A 1 183 ? 10.283 9.717 4.521 1.00 39.22 183 LEU A CA 1
ATOM 1493 C C . LEU A 1 183 ? 11.484 9.692 5.477 1.00 39.22 183 LEU A C 1
ATOM 1495 O O . LEU A 1 183 ? 12.090 8.633 5.649 1.00 39.22 183 LEU A O 1
ATOM 1499 N N . LEU A 1 184 ? 11.814 10.820 6.115 1.00 42.12 184 LEU A N 1
ATOM 1500 C CA . LEU A 1 184 ? 12.936 10.910 7.057 1.00 42.12 184 LEU A CA 1
ATOM 1501 C C . LEU A 1 184 ? 12.626 10.298 8.433 1.00 42.12 184 LEU A C 1
ATOM 1503 O O . LEU A 1 184 ? 13.534 9.771 9.069 1.00 42.12 184 LEU A O 1
ATOM 1507 N N . ASP A 1 185 ? 11.356 10.244 8.841 1.00 40.84 185 ASP A N 1
ATOM 1508 C CA . ASP A 1 185 ? 10.939 9.626 10.113 1.00 40.84 185 ASP A CA 1
ATOM 1509 C C . ASP A 1 185 ? 11.145 8.090 10.138 1.00 40.84 185 ASP A C 1
ATOM 1511 O O . ASP A 1 185 ? 11.216 7.466 11.192 1.00 40.84 185 ASP A O 1
ATOM 1515 N N . ARG A 1 186 ? 11.319 7.449 8.968 1.00 42.53 186 ARG A N 1
ATOM 1516 C CA . ARG A 1 186 ? 11.575 5.997 8.849 1.00 42.53 186 ARG A CA 1
ATOM 1517 C C . ARG A 1 186 ? 13.053 5.599 8.725 1.00 42.53 186 ARG A C 1
ATOM 1519 O O . ARG A 1 186 ? 13.328 4.408 8.606 1.00 42.53 186 ARG A O 1
ATOM 1526 N N . ARG A 1 187 ? 14.010 6.539 8.726 1.00 35.66 187 ARG A N 1
ATOM 1527 C CA . ARG A 1 187 ? 15.446 6.240 8.503 1.00 35.66 187 ARG A CA 1
ATOM 1528 C C . ARG A 1 187 ? 16.392 6.684 9.625 1.00 35.66 187 ARG A C 1
ATOM 1530 O O . ARG A 1 187 ? 17.573 6.892 9.363 1.00 35.66 187 ARG A O 1
ATOM 1537 N N . ASN A 1 188 ? 15.940 6.745 10.876 1.00 31.42 188 ASN A N 1
ATOM 1538 C CA . ASN A 1 188 ? 16.869 6.788 12.013 1.00 31.42 188 ASN A CA 1
ATOM 1539 C C . ASN A 1 188 ? 17.490 5.399 12.261 1.00 31.42 188 ASN A C 1
ATOM 1541 O O . ASN A 1 188 ? 17.164 4.711 13.223 1.00 31.42 188 ASN A O 1
ATOM 1545 N N . VAL A 1 189 ? 18.397 4.990 11.371 1.00 30.23 189 VAL A N 1
ATOM 1546 C CA . VAL A 1 189 ? 19.440 4.004 11.673 1.00 30.23 189 VAL A CA 1
ATOM 1547 C C . VAL A 1 189 ? 20.756 4.771 11.663 1.00 30.23 189 VAL A C 1
ATOM 1549 O O . VAL A 1 189 ? 21.271 5.148 10.613 1.00 30.23 189 VAL A O 1
ATOM 1552 N N . CYS A 1 190 ? 21.239 5.075 12.864 1.00 28.67 190 CYS A N 1
ATOM 1553 C CA . CYS A 1 190 ? 22.474 5.800 13.114 1.00 28.67 190 CYS A CA 1
ATOM 1554 C C . CYS A 1 190 ? 23.683 5.029 12.561 1.00 28.67 190 CYS A C 1
ATOM 1556 O O . CYS A 1 190 ? 23.904 3.879 12.934 1.00 28.67 190 CYS A O 1
ATOM 1558 N N . TYR A 1 191 ? 24.503 5.686 11.740 1.00 24.94 191 TYR A N 1
ATOM 1559 C CA . TYR A 1 191 ? 25.891 5.291 11.499 1.00 24.94 191 TYR A CA 1
ATOM 1560 C C . TYR A 1 191 ? 26.778 6.194 12.366 1.00 24.94 191 TYR A C 1
ATOM 1562 O O . TYR A 1 191 ? 26.855 7.398 12.131 1.00 24.94 191 TYR A O 1
ATOM 1570 N N . HIS A 1 192 ? 27.416 5.623 13.390 1.00 25.64 192 HIS A N 1
ATOM 1571 C CA . HIS A 1 192 ? 28.524 6.259 14.104 1.00 25.64 192 HIS A CA 1
ATOM 1572 C C . HIS A 1 192 ? 29.838 5.805 13.456 1.00 25.64 192 HIS A C 1
ATOM 1574 O O . HIS A 1 192 ? 30.064 4.596 13.389 1.00 25.64 192 HIS A O 1
ATOM 1580 N N . PRO A 1 193 ? 30.714 6.716 13.003 1.00 33.00 193 PRO A N 1
ATOM 1581 C CA . PRO A 1 193 ? 32.089 6.360 12.696 1.00 33.00 193 PRO A CA 1
ATOM 1582 C C . PRO A 1 193 ? 32.924 6.380 13.986 1.00 33.00 193 PRO A C 1
ATOM 1584 O O . PRO A 1 193 ? 32.830 7.326 14.774 1.00 33.00 193 PRO A O 1
ATOM 1587 N N . GLN A 1 194 ? 33.702 5.315 14.194 1.00 36.69 194 GLN A N 1
ATOM 1588 C CA . GLN A 1 194 ? 34.912 5.331 15.022 1.00 36.69 194 GLN A CA 1
ATOM 1589 C C . GLN A 1 194 ? 36.082 5.835 14.180 1.00 36.69 194 GLN A C 1
ATOM 1591 O O . GLN A 1 194 ? 36.101 5.502 12.972 1.00 36.69 194 GLN A O 1
#

pLDDT: mean 73.18, std 19.41, range [24.94, 98.19]

Organism: Heterobasidion irregulare (strain TC 32-1) (NCBI:txid747525)